Protein AF-A0A832TT69-F1 (afdb_monomer_lite)

Structure (mmCIF, N/CA/C/O backbone):
data_AF-A0A832TT69-F1
#
_entry.id   AF-A0A832TT69-F1
#
loop_
_atom_site.group_PDB
_atom_site.id
_atom_site.type_symbol
_atom_site.label_atom_id
_atom_site.label_alt_id
_atom_site.label_comp_id
_atom_site.label_asym_id
_atom_site.label_entity_id
_atom_site.label_seq_id
_atom_site.pdbx_PDB_ins_code
_atom_site.Cartn_x
_atom_site.Cartn_y
_atom_site.Cartn_z
_atom_site.occupancy
_atom_site.B_iso_or_equiv
_atom_site.auth_seq_id
_atom_site.auth_comp_id
_atom_site.auth_asym_id
_atom_site.auth_atom_id
_atom_site.pdbx_PDB_model_num
ATOM 1 N N . MET A 1 1 ? -8.178 2.326 -0.452 1.00 59.00 1 MET A N 1
ATOM 2 C CA . MET A 1 1 ? -7.701 2.826 0.834 1.00 59.00 1 MET A CA 1
ATOM 3 C C . MET A 1 1 ? -8.904 2.976 1.729 1.00 59.00 1 MET A C 1
ATOM 5 O O . MET A 1 1 ? -9.938 3.427 1.236 1.00 59.00 1 MET A O 1
ATOM 9 N N . VAL A 1 2 ? -8.783 2.560 2.984 1.00 75.44 2 VAL A N 1
ATOM 10 C CA . VAL A 1 2 ? -9.817 2.834 3.977 1.00 75.44 2 VAL A CA 1
ATOM 11 C C . VAL A 1 2 ? -9.797 4.336 4.243 1.00 75.44 2 VAL A C 1
ATOM 13 O O . VAL A 1 2 ? -8.741 4.947 4.361 1.00 75.44 2 VAL A O 1
ATOM 16 N N . ASN A 1 3 ? -10.960 4.976 4.213 1.00 83.06 3 ASN A N 1
ATOM 17 C CA . ASN A 1 3 ? -11.022 6.418 4.429 1.00 83.06 3 ASN A CA 1
ATOM 18 C C . ASN A 1 3 ? -10.824 6.750 5.921 1.00 83.06 3 ASN A C 1
ATOM 20 O O . ASN A 1 3 ? -11.230 5.984 6.795 1.00 83.06 3 ASN A O 1
ATOM 24 N N . THR A 1 4 ? -10.298 7.939 6.218 1.00 85.94 4 THR A N 1
ATOM 25 C CA . THR A 1 4 ? -10.077 8.418 7.595 1.00 85.94 4 THR A CA 1
ATOM 26 C C . THR A 1 4 ? -11.347 8.379 8.460 1.00 85.94 4 THR A C 1
ATOM 28 O O . THR A 1 4 ? -11.274 8.141 9.663 1.00 85.94 4 THR A O 1
ATOM 31 N N . LEU A 1 5 ? -12.542 8.548 7.873 1.00 87.25 5 LEU A N 1
ATOM 32 C CA . LEU A 1 5 ? -13.811 8.432 8.610 1.00 87.25 5 LEU A CA 1
ATOM 33 C C . LEU A 1 5 ? -14.064 7.007 9.125 1.00 87.25 5 LEU A C 1
ATOM 35 O O . LEU A 1 5 ? -14.635 6.831 10.200 1.00 87.25 5 LEU A O 1
ATOM 39 N N . SER A 1 6 ? -13.629 5.995 8.383 1.00 88.81 6 SER A N 1
ATOM 40 C CA . SER A 1 6 ? -13.722 4.596 8.795 1.00 88.81 6 SER A CA 1
ATOM 41 C C . SER A 1 6 ? -12.744 4.316 9.939 1.00 88.81 6 SER A C 1
ATOM 43 O O . SER A 1 6 ? -13.121 3.684 10.923 1.00 88.81 6 SER A O 1
ATOM 45 N N . HIS A 1 7 ? -11.543 4.898 9.894 1.00 92.12 7 HIS A N 1
ATOM 46 C CA . HIS A 1 7 ? -10.585 4.845 11.005 1.00 92.12 7 HIS A CA 1
ATOM 47 C C . HIS A 1 7 ? -11.140 5.485 12.290 1.00 92.12 7 HIS A C 1
ATOM 49 O O . HIS A 1 7 ? -11.127 4.851 13.346 1.00 92.12 7 HIS A O 1
ATOM 55 N N . ILE A 1 8 ? -11.776 6.661 12.188 1.00 92.62 8 ILE A N 1
ATOM 56 C CA . ILE A 1 8 ? -12.536 7.294 13.291 1.00 92.62 8 ILE A CA 1
ATOM 57 C C . ILE A 1 8 ? -13.603 6.344 13.844 1.00 92.62 8 ILE A C 1
ATOM 59 O O . ILE A 1 8 ? -13.780 6.216 15.058 1.00 92.62 8 ILE A O 1
ATOM 63 N N . GLY A 1 9 ? -14.321 5.678 12.943 1.00 91.06 9 GLY A N 1
ATOM 64 C CA . GLY A 1 9 ? -15.308 4.657 13.250 1.00 91.06 9 GLY A CA 1
ATOM 65 C C . GLY A 1 9 ? -14.786 3.532 14.133 1.00 91.06 9 GLY A C 1
ATOM 66 O O . GLY A 1 9 ? -15.411 3.173 15.132 1.00 91.06 9 GLY A O 1
ATOM 67 N N . ILE A 1 10 ? -13.602 3.018 13.814 1.00 90.38 10 ILE A N 1
ATOM 68 C CA . ILE A 1 10 ? -12.923 1.983 14.601 1.00 90.38 10 ILE A CA 1
ATOM 69 C C . ILE A 1 10 ? -12.496 2.524 15.958 1.00 90.38 10 ILE A C 1
ATOM 71 O O . ILE A 1 10 ? -12.725 1.862 16.970 1.00 90.38 10 ILE A O 1
ATOM 75 N N . GLY A 1 11 ? -11.962 3.746 16.014 1.00 92.94 11 GLY A N 1
ATOM 76 C CA . GLY A 1 11 ? -11.672 4.417 17.280 1.00 92.94 11 GLY A CA 1
ATOM 77 C C . GLY A 1 11 ? -12.910 4.523 18.181 1.00 92.94 11 GLY A C 1
ATOM 78 O O . GLY A 1 11 ? -12.829 4.281 19.387 1.00 92.94 11 GLY A O 1
ATOM 79 N N . LEU A 1 12 ? -14.082 4.812 17.602 1.00 91.75 12 LEU A N 1
ATOM 80 C CA . LEU A 1 12 ? -15.357 4.820 18.324 1.00 91.75 12 LEU A CA 1
ATOM 81 C C . LEU A 1 12 ? -15.771 3.419 18.793 1.00 91.75 12 LEU A C 1
ATOM 83 O O . LEU A 1 12 ? -16.155 3.283 19.955 1.00 91.75 12 LEU A O 1
ATOM 87 N N . LEU A 1 13 ? -15.670 2.398 17.932 1.00 89.94 13 LEU A N 1
ATOM 88 C CA . LEU A 1 13 ? -15.970 1.000 18.277 1.00 89.94 13 LEU A CA 1
ATOM 89 C C . LEU A 1 13 ? -15.123 0.519 19.453 1.00 89.94 13 LEU A C 1
ATOM 91 O O . LEU A 1 13 ? -15.661 -0.006 20.427 1.00 89.94 13 LEU A O 1
ATOM 95 N N . LEU A 1 14 ? -13.811 0.745 19.386 1.00 90.56 14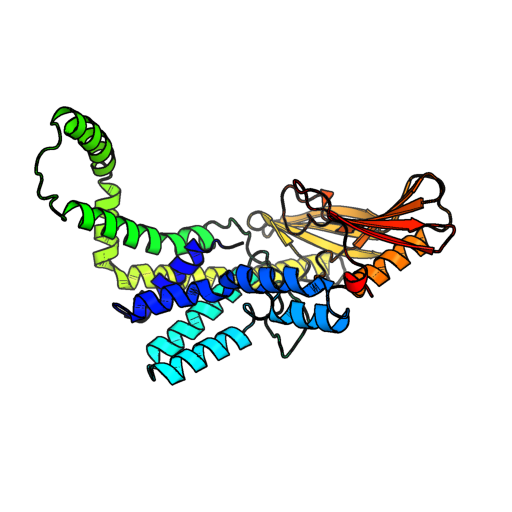 LEU A N 1
ATOM 96 C CA . LEU A 1 14 ? -12.870 0.361 20.435 1.00 90.56 14 LEU A CA 1
ATOM 97 C C . LEU A 1 14 ? -13.159 1.094 21.742 1.00 90.56 14 LEU A C 1
ATOM 99 O O . LEU A 1 14 ? -13.174 0.477 22.805 1.00 90.56 14 LEU A O 1
ATOM 103 N N . ALA A 1 15 ? -13.434 2.400 21.684 1.00 91.50 15 ALA A N 1
ATOM 104 C CA . ALA A 1 15 ? -13.731 3.175 22.883 1.00 91.50 15 ALA A CA 1
ATOM 105 C C . ALA A 1 15 ? -14.984 2.646 23.583 1.00 91.50 15 ALA A C 1
ATOM 107 O O . ALA A 1 15 ? -15.020 2.566 24.811 1.00 91.50 15 ALA A O 1
ATOM 108 N N . HIS A 1 16 ? -15.989 2.253 22.802 1.00 87.50 16 HIS A N 1
ATOM 109 C CA . HIS A 1 16 ? -17.213 1.655 23.315 1.00 87.50 16 HIS A CA 1
ATOM 110 C C . HIS A 1 16 ? -16.988 0.258 23.891 1.00 87.50 16 HIS A C 1
ATOM 112 O O . HIS A 1 16 ? -17.438 -0.008 25.004 1.00 87.50 16 HIS A O 1
ATOM 118 N N . ALA A 1 17 ? -16.245 -0.602 23.193 1.00 86.69 17 ALA A N 1
ATOM 119 C CA . ALA A 1 17 ? -15.910 -1.948 23.662 1.00 86.69 17 ALA A CA 1
ATOM 120 C C . ALA A 1 17 ? -15.096 -1.934 24.967 1.00 86.69 17 ALA A C 1
ATOM 122 O O . ALA A 1 17 ? -15.306 -2.770 25.841 1.00 86.69 17 ALA A O 1
ATOM 123 N N . LEU A 1 18 ? -14.213 -0.945 25.130 1.00 88.69 18 LEU A N 1
ATOM 124 C CA . LEU A 1 18 ? -13.400 -0.748 26.334 1.00 88.69 18 LEU A CA 1
ATOM 125 C C . LEU A 1 18 ? -14.118 0.054 27.435 1.00 88.69 18 LEU A C 1
ATOM 127 O O . LEU A 1 18 ? -13.526 0.337 28.476 1.00 88.69 18 LEU A O 1
ATOM 131 N N . GLY A 1 19 ? -15.374 0.464 27.219 1.00 88.31 19 GLY A N 1
ATOM 132 C CA . GLY A 1 19 ? -16.152 1.238 28.191 1.00 88.31 19 GLY A CA 1
ATOM 133 C C . GLY A 1 19 ? -15.599 2.643 28.474 1.00 88.31 19 GLY A C 1
ATOM 134 O O . GLY A 1 19 ? -15.905 3.235 29.512 1.00 88.31 19 GLY A O 1
ATOM 135 N N . LEU A 1 20 ? -14.782 3.197 27.573 1.00 90.25 20 LEU A N 1
ATOM 136 C CA . LEU A 1 20 ? -14.165 4.510 27.728 1.00 90.25 20 LEU A CA 1
ATOM 137 C C . LEU A 1 20 ? -15.191 5.628 27.505 1.00 90.25 20 LEU A C 1
ATOM 139 O O . LEU A 1 20 ? -15.972 5.619 26.554 1.00 90.25 20 LEU A O 1
ATOM 143 N N . LYS A 1 21 ? -15.162 6.644 28.374 1.00 89.62 21 LYS A N 1
ATOM 144 C CA . LYS A 1 21 ? -16.093 7.784 28.343 1.00 89.62 21 LYS A CA 1
ATOM 145 C C . LYS A 1 21 ? -15.356 9.124 28.324 1.00 89.62 21 LYS A C 1
ATOM 147 O O . LYS A 1 21 ? -14.175 9.218 28.670 1.00 89.62 21 LYS A O 1
ATOM 152 N N . GLY A 1 22 ? -16.068 10.177 27.919 1.00 91.44 22 GLY A N 1
ATOM 153 C CA . GLY A 1 22 ? -15.579 11.559 27.945 1.00 91.44 22 GLY A CA 1
ATOM 154 C C . GLY A 1 22 ? -14.268 11.751 27.176 1.00 91.44 22 GLY A C 1
ATOM 155 O O . GLY A 1 22 ? -14.137 11.316 26.032 1.00 91.44 22 GLY A O 1
ATOM 156 N N . LYS A 1 23 ? -13.277 12.382 27.820 1.00 92.50 23 LYS A N 1
ATOM 157 C CA . LYS A 1 23 ? -11.978 12.703 27.202 1.00 92.50 23 LYS A CA 1
ATOM 158 C C . LYS A 1 23 ? -11.205 11.469 26.725 1.00 92.50 23 LYS A C 1
ATOM 160 O O . LYS A 1 23 ? -10.505 11.566 25.727 1.00 92.50 23 LYS A O 1
ATOM 165 N N . LYS A 1 24 ? -11.351 10.313 27.388 1.00 93.25 24 LYS A N 1
ATOM 166 C CA . LYS A 1 24 ? -10.669 9.070 26.981 1.00 93.25 24 LYS A CA 1
ATOM 167 C C . LYS A 1 24 ? -11.233 8.521 25.671 1.00 93.25 24 LYS A C 1
ATOM 169 O O . LYS A 1 2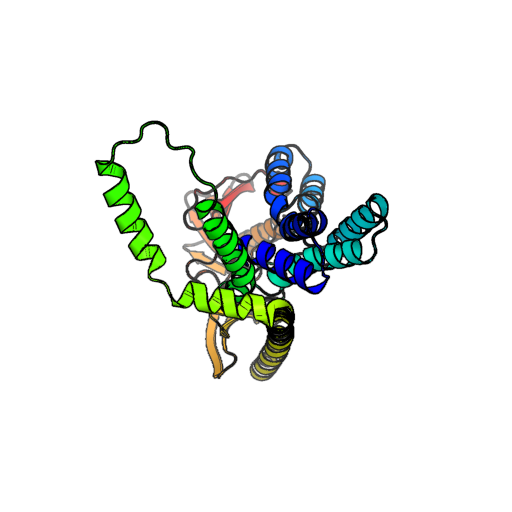4 ? -10.468 8.125 24.803 1.00 93.25 24 LYS A O 1
ATOM 174 N N . LYS A 1 25 ? -12.559 8.576 25.491 1.00 93.00 25 LYS A N 1
ATOM 175 C CA . LYS A 1 25 ? -13.208 8.221 24.219 1.00 93.00 25 LYS A CA 1
ATOM 176 C C . LYS A 1 25 ? -12.712 9.111 23.080 1.00 93.00 25 LYS A C 1
ATOM 178 O O . LYS A 1 25 ? -12.301 8.597 22.048 1.00 93.00 25 LYS A O 1
ATOM 183 N N . LEU A 1 26 ? -12.702 10.430 23.288 1.00 93.44 26 LEU A N 1
ATOM 184 C CA . LEU A 1 26 ? -12.186 11.373 22.290 1.00 93.44 26 LEU A CA 1
ATOM 185 C C . LEU A 1 26 ? -10.704 11.123 21.985 1.00 93.44 26 LEU A C 1
ATOM 187 O O . LEU A 1 26 ? -10.319 11.105 20.823 1.00 93.44 26 LEU A O 1
ATOM 191 N N . GLY A 1 27 ? -9.893 10.887 23.019 1.00 95.00 27 GLY A N 1
ATOM 192 C CA . GLY A 1 27 ? -8.484 10.540 22.863 1.00 95.00 27 GLY A CA 1
ATOM 193 C C . GLY A 1 27 ? -8.296 9.317 21.971 1.00 95.00 27 GLY A C 1
ATOM 194 O O . GLY A 1 27 ? -7.489 9.367 21.055 1.00 95.00 27 GLY A O 1
ATOM 195 N N . LEU A 1 28 ? -9.088 8.260 22.168 1.00 94.94 28 LEU A N 1
ATOM 196 C CA . LEU A 1 28 ? -8.987 7.049 21.354 1.00 94.94 28 LEU A CA 1
ATOM 197 C C . LEU A 1 28 ? -9.368 7.271 19.886 1.00 94.94 28 LEU A C 1
ATOM 199 O O . LEU A 1 28 ? -8.706 6.756 18.989 1.00 94.94 28 LEU A O 1
ATOM 203 N N . VAL A 1 29 ? -10.397 8.081 19.641 1.00 94.50 29 VAL A N 1
ATOM 204 C CA . VAL A 1 29 ? -10.771 8.491 18.283 1.00 94.50 29 VAL A CA 1
ATOM 205 C C . VAL A 1 29 ? -9.635 9.265 17.613 1.00 94.50 29 VAL A C 1
ATOM 207 O O . VAL A 1 29 ? -9.309 8.991 16.465 1.00 94.50 29 VAL A O 1
ATOM 210 N N . LEU A 1 30 ? -8.986 10.187 18.325 1.00 95.56 30 LEU A N 1
ATOM 211 C CA . LEU A 1 30 ? -7.839 10.915 17.778 1.00 95.56 30 LEU A CA 1
ATOM 212 C C . LEU A 1 30 ? -6.655 9.983 17.502 1.00 95.56 30 LEU A C 1
ATOM 214 O O . LEU A 1 30 ? -6.060 10.075 16.437 1.00 95.56 30 LEU A O 1
ATOM 218 N N . LEU A 1 31 ? -6.355 9.047 18.411 1.00 96.69 31 LEU A N 1
ATOM 219 C CA . LEU A 1 31 ? -5.300 8.047 18.207 1.00 96.69 31 LEU A CA 1
ATOM 220 C C . LEU A 1 31 ? -5.541 7.208 16.940 1.00 96.69 31 LEU A C 1
ATOM 222 O O . LEU A 1 31 ? -4.586 6.914 16.229 1.00 96.69 31 LEU A O 1
ATOM 226 N N . SER A 1 32 ? -6.799 6.881 16.621 1.00 95.25 32 SER A N 1
ATOM 227 C CA . SER A 1 32 ? -7.146 6.083 15.432 1.00 95.25 32 SER A CA 1
ATOM 228 C C . SER A 1 32 ? -6.852 6.759 14.089 1.00 95.25 32 SER A C 1
ATOM 230 O O . SER A 1 32 ? -6.853 6.079 13.071 1.00 95.25 32 SER A O 1
ATOM 232 N N . ILE A 1 33 ? -6.585 8.068 14.067 1.00 94.88 33 ILE A N 1
ATOM 233 C CA . ILE A 1 33 ? -6.243 8.819 12.846 1.00 94.88 33 ILE A CA 1
ATOM 234 C C . ILE A 1 33 ? -4.824 9.390 12.870 1.00 94.88 33 ILE A C 1
ATOM 236 O O . ILE A 1 33 ? -4.445 10.096 11.945 1.00 94.88 33 ILE A O 1
ATOM 240 N N . ILE A 1 34 ? -4.038 9.128 13.920 1.00 95.25 34 ILE A N 1
ATOM 241 C CA . ILE A 1 34 ? -2.662 9.635 14.003 1.00 95.25 34 ILE A CA 1
ATOM 242 C C . ILE A 1 34 ? -1.800 9.196 12.814 1.00 95.25 34 ILE A C 1
ATOM 244 O O . ILE A 1 34 ? -1.063 10.051 12.325 1.00 95.25 34 ILE A O 1
ATOM 248 N N . PRO A 1 35 ? -1.851 7.936 12.337 1.00 94.56 35 PRO A N 1
ATOM 249 C CA . PRO A 1 35 ? -0.998 7.534 11.222 1.00 94.56 35 PRO A CA 1
ATOM 250 C C . PRO A 1 35 ? -1.259 8.346 9.948 1.00 94.56 35 PRO A C 1
ATOM 252 O O . PRO A 1 35 ? -0.297 8.781 9.325 1.00 94.56 35 PRO A O 1
ATOM 255 N N . ASP A 1 36 ? -2.526 8.663 9.652 1.00 92.56 36 ASP A N 1
ATOM 256 C CA . ASP A 1 36 ? -2.949 9.536 8.541 1.00 92.56 36 ASP A CA 1
ATOM 257 C C . ASP A 1 36 ? -2.409 10.977 8.648 1.00 92.56 36 ASP A C 1
ATOM 259 O O . ASP A 1 36 ? -2.479 11.737 7.688 1.00 92.56 36 ASP A O 1
ATOM 263 N N . LEU A 1 37 ? -1.889 11.419 9.798 1.00 92.06 37 LEU A N 1
ATOM 264 C CA . LEU A 1 37 ? -1.274 12.750 9.917 1.00 92.06 37 LEU A CA 1
ATOM 265 C C . LEU A 1 37 ? 0.124 12.813 9.284 1.00 92.06 37 LEU A C 1
ATOM 267 O O . LEU A 1 37 ? 0.735 13.881 9.233 1.00 92.06 37 LEU A O 1
ATOM 271 N N . ASP A 1 38 ? 0.626 11.699 8.765 1.00 91.00 38 ASP A N 1
ATOM 272 C CA . ASP A 1 38 ? 1.877 11.628 8.018 1.00 91.00 38 ASP A CA 1
ATOM 273 C C . ASP A 1 38 ? 1.878 12.448 6.714 1.00 91.00 38 ASP A C 1
ATOM 275 O O . ASP A 1 38 ? 2.947 12.750 6.195 1.00 91.00 38 ASP A O 1
ATOM 279 N N . TYR A 1 39 ? 0.732 12.928 6.217 1.00 89.19 39 TYR A N 1
ATOM 280 C CA . TYR A 1 39 ? 0.714 13.944 5.154 1.00 89.19 39 TYR A CA 1
ATOM 281 C C . TYR A 1 39 ? 1.486 15.210 5.555 1.00 89.19 39 TYR A C 1
ATOM 283 O O . TYR A 1 39 ? 2.106 15.851 4.702 1.00 89.19 39 TYR A O 1
ATOM 291 N N . PHE A 1 40 ? 1.493 15.571 6.844 1.00 91.00 40 PHE A N 1
ATOM 292 C CA . PHE A 1 40 ? 2.282 16.700 7.342 1.00 91.00 40 PHE A CA 1
ATOM 293 C C . PHE A 1 40 ? 3.780 16.390 7.322 1.00 91.00 40 PHE A C 1
ATOM 295 O O . PHE A 1 40 ? 4.566 17.218 6.860 1.00 91.00 40 PHE A O 1
ATOM 302 N N . THR A 1 41 ? 4.184 15.200 7.778 1.00 92.44 41 THR A N 1
ATOM 303 C CA . THR A 1 41 ? 5.597 14.791 7.736 1.00 92.44 41 THR A CA 1
ATOM 304 C C . THR A 1 41 ? 6.078 14.622 6.302 1.00 92.44 41 THR A C 1
ATOM 306 O O . THR A 1 41 ? 7.179 15.056 5.977 1.00 92.44 41 THR A O 1
ATOM 309 N N . TYR A 1 42 ? 5.225 14.109 5.419 1.00 91.88 42 TYR A N 1
ATOM 310 C CA . TYR A 1 42 ? 5.525 13.966 4.004 1.00 91.88 42 TYR A CA 1
ATOM 311 C C . TYR A 1 42 ? 5.667 15.328 3.324 1.00 91.88 42 TYR A C 1
ATOM 313 O O . TYR A 1 42 ? 6.604 15.540 2.561 1.00 91.88 42 TYR A O 1
ATOM 321 N N . SER A 1 43 ? 4.810 16.295 3.664 1.00 91.50 43 SER A N 1
ATOM 322 C CA . SER A 1 43 ? 4.958 17.677 3.188 1.00 91.50 43 SER A CA 1
ATOM 323 C C . SER A 1 43 ? 6.307 18.263 3.611 1.00 91.50 43 SER A C 1
ATOM 325 O O . SER A 1 43 ? 7.026 18.816 2.780 1.00 91.50 43 SER A O 1
ATOM 327 N N . LEU A 1 44 ? 6.706 18.073 4.874 1.00 91.88 44 LEU A N 1
ATOM 328 C CA . LEU A 1 44 ? 8.023 18.491 5.356 1.00 91.88 44 LEU A CA 1
ATOM 329 C C . LEU A 1 44 ? 9.158 17.800 4.588 1.00 91.88 44 LEU A C 1
ATOM 331 O O . LEU A 1 44 ? 10.087 18.477 4.153 1.00 91.88 44 LEU A O 1
ATOM 335 N N . PHE A 1 45 ? 9.062 16.486 4.368 1.00 92.75 45 PHE A N 1
ATOM 336 C CA . PHE A 1 45 ? 10.013 15.733 3.552 1.00 92.75 45 PHE A CA 1
ATOM 337 C C . PHE A 1 45 ? 10.156 16.339 2.155 1.00 92.75 45 PHE A C 1
ATOM 339 O O . PHE A 1 45 ? 11.272 16.634 1.735 1.00 92.75 45 PHE A O 1
ATOM 346 N N . THR A 1 46 ? 9.047 16.598 1.457 1.00 89.31 46 THR A N 1
ATOM 347 C CA . THR A 1 46 ? 9.100 17.157 0.098 1.00 89.31 46 THR A CA 1
ATOM 348 C C . THR A 1 46 ? 9.789 18.521 0.043 1.00 89.31 46 THR A C 1
ATOM 350 O O . THR A 1 46 ? 10.496 18.786 -0.925 1.00 89.31 46 THR A O 1
ATOM 353 N N . LEU A 1 47 ? 9.662 19.348 1.089 1.00 90.31 47 LEU A N 1
ATOM 354 C CA . LEU A 1 47 ? 10.299 20.667 1.168 1.00 90.31 47 LEU A CA 1
ATOM 355 C C . LEU A 1 47 ? 11.819 20.599 1.363 1.00 90.31 47 LEU A C 1
ATOM 357 O O . LEU A 1 47 ? 12.532 21.453 0.846 1.00 90.31 47 LEU A O 1
ATOM 361 N N . ILE A 1 48 ? 12.316 19.612 2.113 1.00 91.38 48 ILE A N 1
ATOM 362 C CA . ILE A 1 48 ? 13.746 19.508 2.456 1.00 91.38 48 ILE A CA 1
ATOM 363 C C . ILE A 1 48 ? 14.511 18.529 1.558 1.00 91.38 48 ILE A C 1
ATOM 365 O O . ILE A 1 48 ? 15.733 18.611 1.463 1.00 91.38 48 ILE A O 1
ATOM 369 N N . SER A 1 49 ? 13.803 17.610 0.894 1.00 88.06 49 SER A N 1
ATOM 370 C CA . SER A 1 49 ? 14.397 16.483 0.161 1.00 88.06 49 SER A CA 1
ATOM 371 C C . SER A 1 49 ? 15.344 16.887 -0.970 1.00 88.06 49 SER A C 1
ATOM 373 O O . SER A 1 49 ? 16.302 16.166 -1.212 1.00 88.06 49 SER A O 1
ATOM 375 N N . GLY A 1 50 ? 15.133 18.031 -1.629 1.00 86.56 50 GLY A N 1
ATOM 376 C CA . GLY A 1 50 ? 16.008 18.515 -2.708 1.00 86.56 50 GLY A CA 1
ATOM 377 C C . GLY A 1 50 ? 17.343 19.103 -2.228 1.00 86.56 50 GLY A C 1
ATOM 378 O O . GLY A 1 50 ? 18.268 19.254 -3.016 1.00 86.56 50 GLY A O 1
ATOM 379 N N . GLY A 1 51 ? 17.463 19.439 -0.937 1.00 88.88 51 GLY A N 1
ATOM 380 C CA . GLY A 1 51 ? 18.649 20.092 -0.365 1.00 88.88 51 GLY A CA 1
ATOM 381 C C . GLY A 1 51 ? 19.621 19.153 0.354 1.00 88.88 51 GLY A C 1
ATOM 382 O O . GLY A 1 51 ? 20.553 19.627 1.000 1.00 88.88 51 GLY A O 1
ATOM 383 N N . VAL A 1 52 ? 19.386 17.841 0.306 1.00 92.50 52 VAL A N 1
ATOM 384 C CA . VAL A 1 52 ? 20.160 16.829 1.043 1.00 92.50 52 VAL A CA 1
ATOM 385 C C . VAL A 1 52 ? 20.772 15.795 0.094 1.00 92.50 52 VAL A C 1
ATOM 387 O O . VAL A 1 52 ? 20.344 15.679 -1.056 1.00 92.50 52 VAL A O 1
ATOM 390 N N . SER A 1 53 ? 21.764 15.034 0.578 1.00 93.56 53 SER A N 1
ATOM 391 C CA . SER A 1 53 ? 22.340 13.917 -0.186 1.00 93.56 53 SER A CA 1
ATOM 392 C C 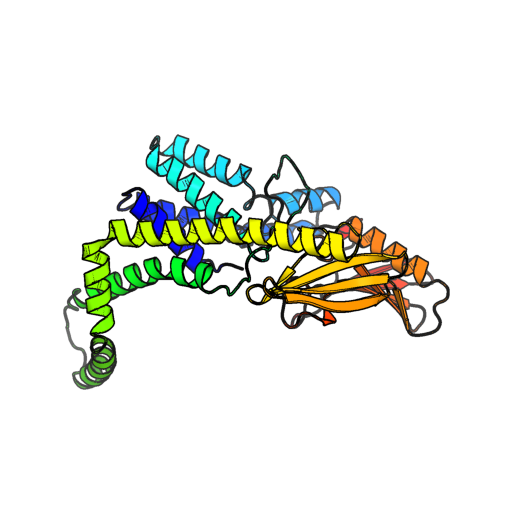. SER A 1 53 ? 21.296 12.833 -0.462 1.00 93.56 53 SER A C 1
ATOM 394 O O . SER A 1 53 ? 20.287 12.737 0.244 1.00 93.56 53 SER A O 1
ATOM 396 N N . HIS A 1 54 ? 21.555 11.992 -1.459 1.00 91.44 54 HIS A N 1
ATOM 397 C CA . HIS A 1 54 ? 20.689 10.877 -1.823 1.00 91.44 54 HIS A CA 1
ATOM 398 C C . HIS A 1 54 ? 20.420 9.920 -0.646 1.00 91.44 54 HIS A C 1
ATOM 400 O O . HIS A 1 54 ? 19.274 9.567 -0.356 1.00 91.44 54 HIS A O 1
ATOM 406 N N . GLU A 1 55 ? 21.450 9.568 0.123 1.00 92.19 55 GLU A N 1
ATOM 407 C CA . GLU A 1 55 ? 21.313 8.691 1.289 1.00 92.19 55 GLU A CA 1
ATOM 408 C C . GLU A 1 55 ? 20.466 9.349 2.378 1.00 92.19 55 GLU A C 1
ATOM 410 O O . GLU A 1 55 ? 19.567 8.718 2.941 1.00 92.19 55 GLU A O 1
ATOM 415 N N . ALA A 1 56 ? 20.716 10.633 2.658 1.00 92.88 56 ALA A N 1
ATOM 416 C CA . ALA A 1 56 ? 19.950 11.394 3.636 1.00 92.88 56 ALA A CA 1
ATOM 417 C C . ALA A 1 56 ? 18.482 11.524 3.211 1.00 92.88 56 ALA A C 1
ATOM 419 O O . ALA A 1 56 ? 17.584 11.341 4.034 1.00 92.88 56 ALA A O 1
ATOM 420 N N . ARG A 1 57 ? 18.222 11.767 1.921 1.00 93.44 57 ARG A N 1
ATOM 421 C CA . ARG A 1 57 ? 16.878 11.774 1.338 1.00 93.44 57 ARG A CA 1
ATOM 422 C C . ARG A 1 57 ? 16.178 10.436 1.570 1.00 93.44 57 ARG A C 1
ATOM 424 O O . ARG A 1 57 ? 15.048 10.433 2.048 1.00 93.44 57 ARG A O 1
ATOM 431 N N . ASN A 1 58 ? 16.830 9.313 1.275 1.00 92.12 58 ASN A N 1
ATOM 432 C CA . ASN A 1 58 ? 16.225 7.987 1.423 1.00 92.12 58 ASN A CA 1
ATOM 433 C C . ASN A 1 58 ? 15.914 7.661 2.894 1.00 92.12 58 ASN A C 1
ATOM 435 O O . ASN A 1 58 ? 14.831 7.165 3.201 1.00 92.12 58 ASN A O 1
ATOM 439 N N . GLN A 1 59 ? 16.806 8.012 3.825 1.00 91.94 59 GLN A N 1
ATOM 440 C CA . GLN A 1 59 ? 16.547 7.849 5.262 1.00 91.94 59 GLN A CA 1
ATOM 441 C C . GLN A 1 59 ? 15.400 8.741 5.753 1.00 91.94 59 GLN A C 1
ATOM 443 O O . GLN A 1 59 ? 14.529 8.293 6.503 1.00 91.94 59 GLN A O 1
ATOM 448 N N . LEU A 1 60 ? 15.353 9.997 5.298 1.00 93.50 60 LEU A N 1
ATOM 449 C CA . LEU A 1 60 ? 14.245 10.901 5.598 1.00 93.50 60 LEU A CA 1
ATOM 450 C C . LEU A 1 60 ? 12.931 10.392 5.009 1.00 93.50 60 LEU A C 1
ATOM 452 O O . LEU A 1 60 ? 11.901 10.535 5.660 1.00 93.50 60 LEU A O 1
ATOM 456 N N . PHE A 1 61 ? 12.954 9.767 3.830 1.00 92.94 61 PHE A N 1
ATOM 457 C CA . PHE A 1 61 ? 11.771 9.146 3.247 1.00 92.94 61 PHE A CA 1
ATOM 458 C C . PHE A 1 61 ? 11.225 8.038 4.155 1.00 92.94 61 PHE A C 1
ATOM 460 O O . PHE A 1 61 ? 10.038 8.045 4.447 1.00 92.94 61 PHE A O 1
ATOM 467 N N . TYR A 1 62 ? 12.055 7.145 4.698 1.00 93.38 62 TYR A N 1
ATOM 468 C CA . TYR A 1 62 ? 11.555 6.106 5.613 1.00 93.38 62 TYR A CA 1
ATOM 469 C C . TYR A 1 62 ? 10.963 6.665 6.915 1.00 93.38 62 TYR A C 1
ATOM 471 O O . TYR A 1 62 ? 10.056 6.072 7.501 1.00 93.38 62 TYR A O 1
ATOM 479 N N . LEU A 1 63 ? 11.456 7.811 7.386 1.00 93.06 63 LEU A N 1
ATOM 480 C CA . LEU A 1 63 ? 10.972 8.428 8.620 1.00 93.06 63 LEU A CA 1
ATOM 481 C C . LEU A 1 63 ? 9.730 9.307 8.413 1.00 93.06 63 LEU A C 1
ATOM 483 O O . LEU A 1 63 ? 8.840 9.330 9.260 1.00 93.06 63 LEU A O 1
ATOM 487 N N . LEU A 1 64 ? 9.701 10.066 7.320 1.00 93.62 64 LEU A N 1
ATOM 488 C CA . LEU A 1 64 ? 8.738 11.141 7.075 1.00 93.62 64 LEU A CA 1
ATOM 489 C C . LEU A 1 64 ? 7.786 10.845 5.910 1.00 93.62 64 LEU A C 1
ATOM 491 O O . LEU A 1 64 ? 6.810 11.573 5.730 1.00 93.62 64 LEU A O 1
ATOM 495 N N . GLY A 1 65 ? 8.073 9.808 5.126 1.00 89.56 65 GLY A N 1
ATOM 496 C CA . GLY A 1 65 ? 7.277 9.345 4.001 1.00 89.56 65 GLY A CA 1
ATOM 497 C C . GLY A 1 65 ? 5.863 8.958 4.411 1.00 89.56 65 GLY A C 1
ATOM 498 O O . GLY A 1 65 ? 5.620 8.466 5.515 1.00 89.56 65 GLY A O 1
ATOM 499 N N . HIS A 1 66 ? 4.920 9.181 3.499 1.00 89.06 66 HIS A N 1
ATOM 500 C CA . HIS A 1 66 ? 3.544 8.750 3.695 1.00 89.06 66 HIS A CA 1
ATOM 501 C C . HIS A 1 66 ? 3.487 7.217 3.739 1.00 89.06 66 HIS A C 1
ATOM 503 O O . HIS A 1 66 ? 3.942 6.557 2.808 1.00 89.06 66 HIS A O 1
ATOM 509 N N . ARG A 1 67 ? 2.903 6.664 4.805 1.00 85.88 67 ARG A N 1
ATOM 510 C CA . ARG A 1 67 ? 2.783 5.222 5.090 1.00 85.88 67 ARG A CA 1
ATOM 511 C C . ARG A 1 67 ? 4.085 4.475 5.340 1.00 85.88 67 ARG A C 1
ATOM 513 O O . ARG A 1 67 ? 4.143 3.254 5.194 1.00 85.88 67 ARG A O 1
ATOM 520 N N . GLU A 1 68 ? 5.097 5.208 5.786 1.00 92.06 68 GLU A N 1
ATOM 521 C CA . GLU A 1 68 ? 6.374 4.643 6.205 1.00 92.06 68 GLU A CA 1
ATOM 522 C C . GLU A 1 68 ? 6.385 4.437 7.729 1.00 92.06 68 GLU A C 1
ATOM 524 O O . GLU A 1 68 ? 5.618 3.626 8.253 1.00 92.06 68 GLU A O 1
ATOM 529 N N . PHE A 1 69 ? 7.205 5.180 8.478 1.00 95.31 69 PHE A N 1
ATOM 530 C CA . PHE A 1 69 ? 7.352 5.008 9.926 1.00 95.31 69 PHE A CA 1
ATOM 531 C C . PHE A 1 69 ? 6.031 5.023 10.709 1.00 95.31 69 PHE A C 1
ATOM 533 O O . PHE A 1 69 ? 5.834 4.168 11.576 1.00 95.31 69 PHE A O 1
ATOM 540 N N . THR A 1 70 ? 5.109 5.939 10.402 1.00 95.44 70 THR A N 1
ATOM 541 C CA . THR A 1 70 ? 3.811 6.065 11.099 1.00 95.44 70 THR A CA 1
ATOM 542 C C . THR A 1 70 ? 2.907 4.847 10.920 1.00 95.44 70 THR A C 1
ATOM 544 O O . THR A 1 70 ? 2.008 4.626 11.732 1.00 95.44 70 THR A O 1
ATOM 547 N N . HIS A 1 71 ? 3.168 4.037 9.893 1.00 95.12 71 HIS A N 1
ATOM 548 C CA . HIS A 1 71 ? 2.434 2.817 9.584 1.00 95.12 71 HIS A CA 1
ATOM 549 C C . HIS A 1 71 ? 3.215 1.547 9.955 1.00 95.12 71 HIS A C 1
ATOM 551 O O . HIS A 1 71 ? 2.969 0.464 9.426 1.00 95.12 71 HIS A O 1
ATOM 557 N N . SER A 1 72 ? 4.139 1.659 10.912 1.00 95.88 72 SER A N 1
ATOM 558 C CA . SER A 1 72 ? 4.849 0.520 11.490 1.00 95.88 72 SER A CA 1
ATOM 559 C C . SER A 1 72 ? 4.224 0.047 12.807 1.00 95.88 72 SER A C 1
ATOM 561 O O . SER A 1 72 ? 3.710 0.828 13.615 1.00 95.88 72 SER A O 1
ATOM 563 N N . VAL A 1 73 ? 4.339 -1.252 13.087 1.00 96.00 73 VAL A N 1
ATOM 564 C CA . VAL A 1 73 ? 3.960 -1.831 14.388 1.00 96.00 73 VAL A CA 1
ATOM 565 C C . VAL A 1 73 ? 4.776 -1.196 15.518 1.00 96.00 73 VAL A C 1
ATOM 567 O O . VAL A 1 73 ? 4.266 -0.979 16.620 1.00 96.00 73 VAL A O 1
ATOM 570 N N . PHE A 1 74 ? 6.032 -0.841 15.236 1.00 97.06 74 PHE A N 1
ATOM 571 C CA . PHE A 1 74 ? 6.892 -0.142 16.181 1.00 97.06 74 PHE A CA 1
ATOM 572 C C . PHE A 1 74 ? 6.335 1.239 16.557 1.00 97.06 74 PHE A C 1
ATOM 574 O O . PHE A 1 74 ? 6.298 1.580 17.738 1.00 97.06 74 PHE A O 1
ATOM 581 N N . PHE A 1 75 ? 5.815 2.006 15.596 1.00 97.31 75 PHE A N 1
ATOM 582 C CA . PHE A 1 75 ? 5.158 3.281 15.879 1.00 97.31 75 PHE A CA 1
ATOM 583 C C . PHE A 1 75 ? 3.915 3.115 16.762 1.00 97.31 75 PHE A C 1
ATOM 585 O O . PHE A 1 75 ? 3.763 3.844 17.745 1.00 97.31 75 PHE A O 1
ATOM 592 N N . ALA A 1 76 ? 3.075 2.108 16.497 1.00 97.62 76 ALA A N 1
ATOM 593 C CA . ALA A 1 76 ? 1.936 1.789 17.365 1.00 97.62 76 ALA A CA 1
ATOM 594 C C . ALA A 1 76 ? 2.376 1.498 18.813 1.00 97.62 76 ALA A C 1
ATOM 596 O O . ALA A 1 76 ? 1.750 1.969 19.768 1.00 97.62 76 ALA A O 1
ATOM 597 N N . PHE A 1 77 ? 3.485 0.772 18.984 1.00 97.56 77 PHE A N 1
ATOM 598 C CA . PHE A 1 77 ? 4.076 0.506 20.294 1.00 97.56 77 PHE A CA 1
ATOM 599 C C . PHE A 1 77 ? 4.591 1.783 20.981 1.00 97.56 77 PHE A C 1
ATOM 601 O O . PHE A 1 77 ? 4.298 2.000 22.159 1.00 97.56 77 PHE A O 1
ATOM 608 N N . LEU A 1 78 ? 5.297 2.662 20.259 1.00 97.75 78 LEU A N 1
ATOM 609 C CA . LEU A 1 78 ? 5.772 3.942 20.799 1.00 97.75 78 LEU A CA 1
ATOM 610 C C . LEU A 1 78 ? 4.616 4.827 21.274 1.00 97.75 78 LEU A C 1
ATOM 612 O O . LEU A 1 78 ? 4.671 5.371 22.379 1.00 97.75 78 LEU A O 1
ATOM 616 N N . VAL A 1 79 ? 3.545 4.934 20.483 1.00 97.50 79 VAL A N 1
ATOM 617 C CA . VAL A 1 79 ? 2.344 5.687 20.870 1.00 97.50 79 VAL A CA 1
ATOM 618 C C . VAL A 1 79 ? 1.733 5.108 22.147 1.00 97.50 79 VAL A C 1
ATOM 620 O O . VAL A 1 79 ? 1.429 5.855 23.079 1.00 97.50 79 VAL A O 1
ATOM 623 N N . ALA A 1 80 ? 1.604 3.783 22.243 1.00 97.56 80 ALA A N 1
ATOM 624 C CA . ALA A 1 80 ? 1.079 3.126 23.438 1.00 97.56 80 ALA A CA 1
ATOM 625 C C . ALA A 1 80 ? 1.942 3.396 24.683 1.00 97.56 80 ALA A C 1
ATOM 627 O O . ALA A 1 80 ? 1.417 3.699 25.758 1.00 97.56 80 ALA A O 1
ATOM 628 N N . LEU A 1 81 ? 3.266 3.350 24.530 1.00 97.88 81 LEU A N 1
ATOM 629 C CA . LEU A 1 81 ? 4.233 3.653 25.581 1.00 97.88 81 LEU A CA 1
ATOM 630 C C . LEU A 1 81 ? 4.129 5.118 26.044 1.00 97.88 81 LEU A C 1
ATOM 632 O O . LEU A 1 81 ? 4.110 5.375 27.250 1.00 97.88 81 LEU A O 1
ATOM 636 N N . LEU A 1 82 ? 3.962 6.074 25.125 1.00 97.31 82 LEU A N 1
ATOM 637 C CA . LEU A 1 82 ? 3.723 7.485 25.462 1.00 97.31 82 LEU A CA 1
ATOM 638 C C . LEU A 1 82 ? 2.407 7.674 26.229 1.00 97.31 82 LEU A C 1
ATOM 640 O O . LEU A 1 82 ? 2.374 8.352 27.262 1.00 97.31 82 LEU A O 1
ATOM 644 N N . VAL A 1 83 ? 1.328 7.029 25.772 1.00 97.19 83 VAL A N 1
ATOM 645 C CA . VAL A 1 83 ? 0.030 7.040 26.465 1.00 97.19 83 VAL A CA 1
ATOM 646 C C . VAL A 1 83 ? 0.169 6.460 27.874 1.00 97.19 83 VAL A C 1
ATOM 648 O O . VAL A 1 83 ? -0.335 7.052 28.834 1.00 97.19 83 VAL A O 1
ATOM 651 N N . TRP A 1 84 ? 0.890 5.346 28.028 1.00 97.88 84 TRP A N 1
ATOM 652 C CA . TRP A 1 84 ? 1.154 4.726 29.326 1.00 97.88 84 TRP A CA 1
ATOM 653 C C . TRP A 1 84 ? 1.922 5.652 30.262 1.00 97.88 84 TRP A C 1
ATOM 655 O O . TRP A 1 84 ? 1.497 5.863 31.399 1.00 97.88 84 TRP A O 1
ATOM 665 N N . PHE A 1 85 ? 3.025 6.248 29.802 1.00 97.69 85 PHE A N 1
ATOM 666 C CA . PHE A 1 85 ? 3.811 7.154 30.635 1.00 97.69 85 PHE A CA 1
ATOM 667 C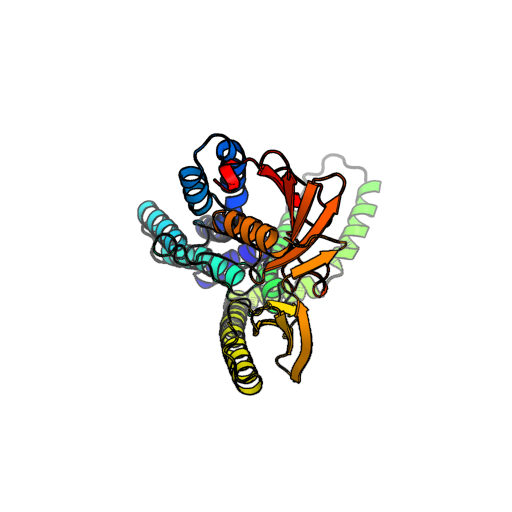 C . PHE A 1 85 ? 3.001 8.356 31.107 1.00 97.69 85 PHE A C 1
ATOM 669 O O . PHE A 1 85 ? 3.132 8.753 32.265 1.00 97.69 85 PHE A O 1
ATOM 676 N N . ARG A 1 86 ? 2.120 8.885 30.252 1.00 96.56 86 ARG A N 1
ATOM 677 C CA . ARG A 1 86 ? 1.325 10.073 30.566 1.00 96.56 86 ARG A CA 1
ATOM 678 C C . ARG A 1 86 ? 0.113 9.804 31.454 1.00 96.56 86 ARG A C 1
ATOM 680 O O . ARG A 1 86 ? -0.274 10.700 32.209 1.00 96.56 86 ARG A O 1
ATOM 687 N N . THR A 1 87 ? -0.519 8.639 31.315 1.00 95.94 87 THR A N 1
ATOM 688 C CA . THR A 1 87 ? -1.834 8.360 31.922 1.00 95.94 87 THR A CA 1
ATOM 689 C C . THR A 1 87 ? -1.818 7.262 32.977 1.00 95.94 87 THR A C 1
ATOM 691 O O . THR A 1 87 ? -2.674 7.286 33.857 1.00 95.94 87 THR A O 1
ATOM 694 N N . LYS A 1 88 ? -0.870 6.315 32.901 1.00 96.19 88 LYS A N 1
ATOM 695 C CA . LYS A 1 88 ? -0.798 5.103 33.739 1.00 96.19 88 LYS A CA 1
ATOM 696 C C . LYS A 1 88 ? -2.083 4.260 33.731 1.00 96.19 88 LYS A C 1
ATOM 698 O O . LYS A 1 88 ? -2.301 3.440 34.620 1.00 96.19 88 LYS A O 1
ATOM 703 N N . ASP A 1 89 ? -2.926 4.433 32.714 1.00 95.69 89 ASP A N 1
ATOM 704 C CA . ASP A 1 89 ? -4.190 3.722 32.555 1.00 95.69 89 ASP A CA 1
ATOM 705 C C . ASP A 1 89 ? -4.019 2.564 31.571 1.00 95.69 89 ASP A C 1
ATOM 707 O O . ASP A 1 89 ? -3.851 2.771 30.370 1.00 95.69 89 ASP A O 1
ATOM 711 N N . ARG A 1 90 ? -4.101 1.333 32.083 1.00 94.94 90 ARG A N 1
ATOM 712 C CA . ARG A 1 90 ? -3.912 0.116 31.283 1.00 94.94 90 ARG A CA 1
ATOM 713 C C . ARG A 1 90 ? -4.947 -0.020 30.167 1.00 94.94 90 ARG A C 1
ATOM 715 O O . ARG A 1 90 ? -4.581 -0.396 29.058 1.00 94.94 90 ARG A O 1
ATOM 722 N N . ALA A 1 91 ? -6.215 0.289 30.443 1.00 93.69 91 ALA A N 1
ATOM 723 C CA . ALA A 1 91 ? -7.289 0.143 29.465 1.00 93.69 91 ALA A CA 1
ATOM 724 C C . ALA A 1 91 ? -7.148 1.180 28.347 1.00 93.69 91 ALA A C 1
ATOM 726 O O . ALA A 1 91 ? -7.291 0.853 27.170 1.00 93.69 91 ALA A O 1
ATOM 727 N N . PHE A 1 92 ? -6.808 2.422 28.704 1.00 96.06 92 PHE A N 1
ATOM 728 C CA . PHE A 1 92 ? -6.583 3.474 27.717 1.00 96.06 92 PHE A CA 1
ATOM 729 C C . PHE A 1 92 ? -5.310 3.240 26.892 1.00 96.06 92 PHE A C 1
ATOM 731 O O . PHE A 1 92 ? -5.337 3.428 25.680 1.00 96.06 92 PHE A O 1
ATOM 738 N N . THR A 1 93 ? -4.224 2.768 27.510 1.00 97.06 93 THR A N 1
ATOM 739 C CA . THR A 1 93 ? -2.996 2.366 26.806 1.00 97.06 93 THR A CA 1
ATOM 740 C C . THR A 1 93 ? -3.252 1.229 25.824 1.00 97.06 93 THR A C 1
ATOM 742 O O . THR A 1 93 ? -2.854 1.330 24.666 1.00 97.06 93 THR A O 1
ATOM 745 N N . PHE A 1 94 ? -3.926 0.165 26.266 1.00 96.12 94 PHE A N 1
ATOM 746 C CA . PHE A 1 94 ? -4.241 -0.974 25.407 1.00 96.12 94 PHE A CA 1
ATOM 747 C C . PHE A 1 94 ? -5.148 -0.562 24.246 1.00 96.12 94 PHE A C 1
ATOM 749 O O . PHE A 1 94 ? -4.852 -0.874 23.096 1.00 96.12 94 PHE A O 1
ATOM 756 N N . GLY A 1 95 ? -6.189 0.227 24.527 1.00 95.00 95 GLY A N 1
ATOM 757 C CA . GLY A 1 95 ? -7.029 0.797 23.480 1.00 95.00 95 GLY A CA 1
ATOM 758 C C . GLY A 1 95 ? -6.238 1.668 22.509 1.00 95.00 95 GLY A C 1
ATOM 759 O O . GLY A 1 95 ? -6.458 1.582 21.307 1.00 95.00 95 GLY A O 1
ATOM 760 N N . GLY A 1 96 ? -5.299 2.477 23.010 1.00 96.56 96 GLY A N 1
ATOM 761 C CA . GLY A 1 96 ? -4.440 3.331 22.191 1.00 96.56 96 GLY A CA 1
ATOM 762 C C . GLY A 1 96 ? -3.562 2.536 21.231 1.00 96.56 96 GLY A C 1
ATOM 763 O O . GLY A 1 96 ? -3.520 2.857 20.046 1.00 96.56 96 GLY A O 1
ATOM 764 N N . PHE A 1 97 ? -2.938 1.458 21.718 1.00 97.50 97 PHE A N 1
ATOM 765 C CA . PHE A 1 97 ? -2.223 0.507 20.868 1.00 97.50 97 PHE A CA 1
ATOM 766 C C . PHE A 1 97 ? -3.146 -0.078 19.795 1.00 97.50 97 PHE A C 1
ATOM 768 O O . PHE A 1 97 ? -2.824 -0.018 18.613 1.00 97.50 97 PHE A O 1
ATOM 775 N N . GLN A 1 98 ? -4.311 -0.603 20.194 1.00 95.38 98 GLN A N 1
ATOM 776 C CA . GLN A 1 98 ? -5.263 -1.219 19.268 1.00 95.38 98 GLN A CA 1
ATOM 777 C C . GLN A 1 98 ? -5.766 -0.239 18.205 1.00 95.38 98 GLN A C 1
ATOM 779 O O . GLN A 1 98 ? -5.901 -0.629 17.052 1.00 95.38 98 GLN A O 1
ATOM 784 N N . ALA A 1 99 ? -6.022 1.018 18.570 1.00 95.12 99 ALA A N 1
ATOM 785 C CA . ALA A 1 99 ? -6.502 2.040 17.645 1.00 95.12 99 ALA A CA 1
ATOM 786 C C . ALA A 1 99 ? -5.488 2.317 16.529 1.00 95.12 99 ALA A C 1
ATOM 788 O O . ALA A 1 99 ? -5.862 2.337 15.360 1.00 95.12 99 ALA A O 1
ATOM 789 N N . VAL A 1 100 ? -4.209 2.472 16.883 1.00 97.06 100 VAL A N 1
ATOM 790 C CA . VAL A 1 100 ? -3.137 2.694 15.902 1.00 97.06 100 VAL A CA 1
ATOM 791 C C . VAL A 1 100 ? -2.842 1.414 15.119 1.00 97.06 100 VAL A C 1
ATOM 793 O O . VAL A 1 100 ? -2.734 1.445 13.900 1.00 97.06 100 VAL A O 1
ATOM 796 N N . PHE A 1 101 ? -2.766 0.262 15.785 1.00 95.69 101 PHE A N 1
ATOM 797 C CA . PHE A 1 101 ? -2.484 -1.011 15.124 1.00 95.69 101 PHE A CA 1
ATOM 798 C C . PHE A 1 101 ? -3.569 -1.408 14.114 1.00 95.69 101 PHE A C 1
ATOM 800 O O . PHE A 1 101 ? -3.249 -1.833 13.008 1.00 95.69 101 PHE A O 1
ATOM 807 N N . LEU A 1 102 ? -4.852 -1.257 14.461 1.00 92.81 102 LEU A N 1
ATOM 808 C CA . LEU A 1 102 ? -5.955 -1.593 13.555 1.00 92.81 102 LEU A CA 1
ATOM 809 C C . LEU A 1 102 ? -6.037 -0.644 12.362 1.00 92.81 102 LEU A C 1
ATOM 811 O O . LEU A 1 102 ? -6.377 -1.101 11.274 1.00 92.81 102 LEU A O 1
ATOM 815 N N . HIS A 1 103 ? -5.687 0.631 12.544 1.00 93.38 103 HIS A N 1
ATOM 816 C CA . HIS A 1 103 ? -5.515 1.560 11.429 1.00 93.38 103 HIS A CA 1
ATOM 817 C C . HIS A 1 103 ? -4.503 0.997 10.421 1.00 93.38 103 HIS A C 1
ATOM 819 O O . HIS A 1 103 ? -4.828 0.791 9.252 1.00 93.38 103 HIS A O 1
ATOM 825 N N . ILE A 1 104 ? -3.303 0.661 10.905 1.00 93.69 104 ILE A N 1
ATOM 826 C CA . ILE A 1 104 ? -2.209 0.124 10.087 1.00 93.69 104 ILE A CA 1
ATOM 827 C C . ILE A 1 104 ? -2.626 -1.180 9.403 1.00 93.69 104 ILE A C 1
ATOM 829 O O . ILE A 1 104 ? -2.446 -1.337 8.199 1.00 93.69 104 ILE A O 1
ATOM 833 N N . LEU A 1 105 ? -3.223 -2.108 10.154 1.00 91.56 105 LEU A N 1
ATOM 834 C CA . LEU A 1 105 ? -3.654 -3.404 9.635 1.00 91.56 105 LEU A CA 1
ATOM 835 C C . LEU A 1 105 ? -4.704 -3.260 8.526 1.00 91.56 105 LEU A C 1
ATOM 837 O O . LEU A 1 105 ? -4.673 -4.002 7.545 1.00 91.56 105 LEU A O 1
ATOM 841 N N . LEU A 1 106 ? -5.642 -2.325 8.651 1.00 90.62 106 LEU A N 1
ATOM 842 C CA . LEU A 1 106 ? -6.655 -2.106 7.621 1.00 90.62 106 LEU A CA 1
ATOM 843 C C . LEU A 1 106 ? -6.079 -1.502 6.348 1.00 90.62 106 LEU A C 1
ATOM 845 O O . LEU A 1 106 ? -6.404 -1.942 5.243 1.00 90.62 106 LEU A O 1
ATOM 849 N N . ASP A 1 107 ? -5.167 -0.552 6.484 1.00 90.25 107 ASP A N 1
ATOM 850 C CA . ASP A 1 107 ? -4.466 -0.021 5.325 1.00 90.25 107 ASP A CA 1
ATOM 851 C C . ASP A 1 107 ? -3.613 -1.109 4.655 1.00 90.25 107 ASP A C 1
ATOM 853 O O . ASP A 1 107 ? -3.652 -1.247 3.429 1.00 90.25 107 ASP A O 1
ATOM 857 N N . TYR A 1 108 ? -2.971 -1.970 5.450 1.00 89.50 108 TYR A N 1
ATOM 858 C CA . TYR A 1 108 ? -2.152 -3.091 4.982 1.00 89.50 108 TYR A CA 1
ATOM 859 C C . TYR A 1 108 ? -2.956 -4.172 4.264 1.00 89.50 108 TYR A C 1
ATOM 861 O O . TYR A 1 108 ? -2.563 -4.654 3.201 1.00 89.50 108 TYR A O 1
ATOM 869 N N . THR A 1 109 ? -4.103 -4.549 4.838 1.00 88.94 109 THR A N 1
ATOM 870 C CA . THR A 1 109 ? -5.035 -5.540 4.273 1.00 88.94 109 THR A CA 1
ATOM 871 C C . THR A 1 109 ? -5.694 -5.051 2.988 1.00 88.94 109 THR A C 1
ATOM 873 O O . THR A 1 109 ? -6.079 -5.881 2.162 1.00 88.94 109 THR A O 1
ATOM 876 N N . THR A 1 110 ? -5.792 -3.734 2.790 1.00 87.00 110 THR A N 1
ATOM 877 C CA . THR A 1 110 ? -6.251 -3.139 1.532 1.00 87.00 110 THR A CA 1
ATOM 878 C C . THR A 1 110 ? -5.086 -2.869 0.580 1.00 87.00 110 THR A C 1
ATOM 880 O O . THR A 1 110 ? -4.227 -3.713 0.390 1.00 87.00 110 THR A O 1
ATOM 883 N N . ILE A 1 111 ? -5.058 -1.734 -0.112 1.00 76.19 111 ILE A N 1
ATOM 884 C CA . ILE A 1 111 ? -4.167 -1.527 -1.261 1.00 76.19 111 ILE A CA 1
ATOM 885 C C . ILE A 1 111 ? -2.736 -1.111 -0.869 1.00 76.19 111 ILE A C 1
ATOM 887 O O . ILE A 1 111 ? -1.833 -1.165 -1.706 1.00 76.19 111 ILE A O 1
ATOM 891 N N . ALA A 1 112 ? -2.511 -0.657 0.367 1.00 79.75 112 ALA A N 1
ATOM 892 C CA . ALA A 1 112 ? -1.283 0.050 0.706 1.00 79.75 112 ALA A CA 1
ATOM 893 C C . ALA A 1 112 ? -0.064 -0.885 0.746 1.00 79.75 112 ALA A C 1
ATOM 895 O O . ALA A 1 112 ? -0.050 -1.890 1.457 1.00 79.75 112 ALA A O 1
ATOM 896 N N . LYS A 1 113 ? 0.975 -0.505 -0.005 1.00 86.38 113 LYS A N 1
ATOM 897 C CA . LYS A 1 113 ? 2.341 -0.994 0.187 1.00 86.38 113 LYS A CA 1
ATOM 898 C C . LYS A 1 113 ? 2.954 -0.208 1.341 1.00 86.38 113 LYS A C 1
ATOM 900 O O . LYS A 1 113 ? 2.793 1.009 1.377 1.00 86.38 113 LYS A O 1
ATOM 905 N N . MET A 1 114 ? 3.586 -0.893 2.284 1.00 90.19 114 MET A N 1
ATOM 906 C CA . MET A 1 114 ? 4.156 -0.269 3.483 1.00 90.19 114 MET A CA 1
ATOM 907 C C . MET A 1 114 ? 5.297 -1.111 4.059 1.00 90.19 114 MET A C 1
ATOM 909 O O . MET A 1 114 ? 5.531 -2.244 3.630 1.00 90.19 114 MET A O 1
ATOM 913 N N . ARG A 1 115 ? 5.973 -0.575 5.080 1.00 92.19 115 ARG A N 1
ATOM 914 C CA . ARG A 1 115 ? 7.052 -1.241 5.828 1.00 92.19 115 ARG A CA 1
ATOM 915 C C . ARG A 1 115 ? 6.606 -1.507 7.271 1.00 92.19 115 ARG A C 1
ATOM 917 O O . ARG A 1 115 ? 7.001 -0.782 8.185 1.00 92.19 115 ARG A O 1
ATOM 924 N N . PRO A 1 116 ? 5.791 -2.550 7.519 1.00 92.31 116 PRO A N 1
ATOM 925 C CA . PRO A 1 116 ? 5.138 -2.745 8.818 1.00 92.31 116 PRO A CA 1
ATOM 926 C C . PRO A 1 116 ? 6.133 -2.987 9.965 1.00 92.31 116 PRO A C 1
ATOM 928 O O . PRO A 1 116 ? 5.807 -2.742 11.128 1.00 92.31 116 PRO A O 1
ATOM 931 N N . PHE A 1 117 ? 7.350 -3.439 9.648 1.00 94.12 117 PHE A N 1
ATOM 932 C CA . PHE A 1 117 ? 8.404 -3.749 10.615 1.00 94.12 117 PHE A CA 1
ATOM 933 C C . PHE A 1 117 ? 9.540 -2.720 10.662 1.00 94.12 117 PHE A C 1
ATOM 935 O O . PHE A 1 117 ? 10.540 -2.961 11.336 1.00 94.12 117 PHE A O 1
ATOM 942 N N . TYR A 1 118 ? 9.416 -1.574 9.991 1.00 93.81 118 TYR A N 1
ATOM 943 C CA . TYR A 1 118 ? 10.378 -0.484 10.159 1.00 93.81 118 TYR A CA 1
ATOM 944 C C . TYR A 1 118 ? 10.403 -0.019 11.637 1.00 93.81 118 TYR A C 1
ATOM 946 O O . TYR A 1 118 ? 9.339 0.045 12.258 1.00 93.81 118 TYR A O 1
ATOM 954 N N . PRO A 1 119 ? 11.569 0.274 12.254 1.00 93.56 119 PRO A N 1
ATOM 955 C CA . PRO A 1 119 ? 12.917 0.371 11.681 1.00 93.56 119 PRO A CA 1
ATOM 956 C C . PRO A 1 119 ? 13.723 -0.939 11.651 1.00 93.56 119 PRO A C 1
ATOM 958 O O . PRO A 1 119 ? 14.886 -0.926 11.265 1.00 93.56 119 PRO A O 1
ATOM 961 N N . PHE A 1 120 ? 13.147 -2.074 12.051 1.00 94.00 120 PHE A N 1
ATOM 962 C CA . PHE A 1 120 ? 13.857 -3.362 12.068 1.00 94.00 120 PHE A CA 1
ATOM 963 C C . PHE A 1 120 ? 14.011 -3.981 10.673 1.00 94.00 120 PHE A C 1
ATOM 965 O O . PHE A 1 120 ? 14.876 -4.827 10.464 1.00 94.00 120 PHE A O 1
ATOM 972 N N . SER A 1 121 ? 13.174 -3.570 9.719 1.00 91.94 121 SER A N 1
ATOM 973 C CA . SER A 1 121 ? 13.276 -3.953 8.313 1.00 91.94 121 SER A CA 1
ATOM 974 C C . SER A 1 121 ? 12.869 -2.797 7.405 1.00 91.94 121 SER A C 1
ATOM 976 O O . SER A 1 121 ? 11.876 -2.115 7.660 1.00 91.94 121 SER A O 1
ATOM 978 N N . THR A 1 122 ? 13.623 -2.603 6.326 1.00 88.69 122 THR A N 1
ATOM 979 C CA . THR A 1 122 ? 13.298 -1.679 5.228 1.00 88.69 122 THR A CA 1
ATOM 980 C C . THR A 1 122 ? 12.521 -2.360 4.101 1.00 88.69 122 THR A C 1
ATOM 982 O O . THR A 1 122 ? 12.166 -1.700 3.123 1.00 88.69 122 THR A O 1
ATOM 985 N N . ASN A 1 123 ? 12.233 -3.660 4.235 1.00 88.81 123 ASN A N 1
ATOM 986 C CA . ASN A 1 123 ? 11.487 -4.409 3.237 1.00 88.81 123 ASN A CA 1
ATOM 987 C C . ASN A 1 123 ? 10.031 -3.962 3.241 1.00 88.81 123 ASN A C 1
ATOM 989 O O . ASN A 1 123 ? 9.324 -4.012 4.253 1.00 88.81 123 ASN A O 1
ATOM 993 N N . GLU A 1 124 ? 9.585 -3.541 2.073 1.00 88.38 124 GLU A N 1
ATOM 994 C CA . GLU A 1 124 ? 8.190 -3.264 1.813 1.00 88.38 124 GLU A CA 1
ATOM 995 C C . GLU A 1 124 ? 7.411 -4.556 1.584 1.00 88.38 124 GLU A C 1
ATOM 997 O O . GLU A 1 124 ? 7.921 -5.565 1.101 1.00 88.38 124 GLU A O 1
ATOM 1002 N N . SER A 1 125 ? 6.145 -4.526 1.964 1.00 88.00 125 SER A N 1
ATOM 1003 C CA . SER A 1 125 ? 5.211 -5.616 1.729 1.00 88.00 125 SER A CA 1
ATOM 1004 C C . SER A 1 125 ? 3.807 -5.050 1.604 1.00 88.00 125 SER A C 1
ATOM 1006 O O . SER A 1 125 ? 3.547 -3.892 1.950 1.00 88.00 125 SER A O 1
ATOM 1008 N N . ALA A 1 126 ? 2.882 -5.865 1.115 1.00 86.69 126 ALA A N 1
ATOM 1009 C CA . ALA A 1 126 ? 1.494 -5.463 1.021 1.00 86.69 126 ALA A CA 1
ATOM 1010 C C . ALA A 1 126 ? 0.591 -6.683 1.125 1.00 86.69 126 ALA A C 1
ATOM 1012 O O . ALA A 1 126 ? 0.732 -7.633 0.354 1.00 86.69 126 ALA A O 1
ATOM 1013 N N . LEU A 1 127 ? -0.365 -6.649 2.054 1.00 87.94 127 LEU A N 1
ATOM 1014 C CA . LEU A 1 127 ? -1.242 -7.792 2.236 1.00 87.94 127 LEU A CA 1
ATOM 1015 C C . LEU A 1 127 ? -2.305 -7.857 1.135 1.00 87.94 127 LEU A C 1
ATOM 1017 O O . LEU A 1 127 ? -2.522 -8.930 0.575 1.00 87.94 127 LEU A O 1
ATOM 1021 N N . ARG A 1 128 ? -2.935 -6.728 0.769 1.00 87.50 128 ARG A N 1
ATOM 1022 C CA . ARG A 1 128 ? -3.763 -6.617 -0.454 1.00 87.50 128 ARG A CA 1
ATOM 1023 C C . ARG A 1 128 ? -4.808 -7.713 -0.619 1.00 87.50 128 ARG A C 1
ATOM 1025 O O . ARG A 1 128 ? -5.048 -8.201 -1.718 1.00 87.50 128 ARG A O 1
ATOM 1032 N N . ALA A 1 129 ? -5.412 -8.115 0.490 1.00 88.31 129 ALA A N 1
ATOM 1033 C CA . ALA A 1 129 ? -6.423 -9.161 0.533 1.00 88.31 129 ALA A CA 1
ATOM 1034 C C . ALA A 1 129 ? -7.830 -8.625 0.254 1.00 88.31 129 ALA A C 1
ATOM 1036 O O . ALA A 1 129 ? -8.699 -9.367 -0.204 1.00 88.31 129 ALA A O 1
ATOM 1037 N N . LEU A 1 130 ? -8.049 -7.340 0.537 1.00 88.44 130 LEU A N 1
ATOM 1038 C CA . LEU A 1 130 ? -9.351 -6.699 0.481 1.00 88.44 130 LEU A CA 1
ATOM 1039 C C . LEU A 1 130 ? -9.366 -5.561 -0.533 1.00 88.44 130 LEU A C 1
ATOM 1041 O O . LEU A 1 130 ? -8.444 -4.748 -0.633 1.00 88.44 130 LEU A O 1
ATOM 1045 N N . TYR A 1 131 ? -10.467 -5.486 -1.272 1.00 86.75 131 TYR A N 1
ATOM 1046 C CA . TYR A 1 131 ? -10.708 -4.391 -2.193 1.00 86.75 131 TYR A CA 1
ATOM 1047 C C . TYR A 1 131 ? -10.932 -3.085 -1.406 1.00 86.75 131 TYR A C 1
ATOM 1049 O O . TYR A 1 131 ? -11.730 -3.075 -0.473 1.00 86.75 131 TYR A O 1
ATOM 1057 N N . PRO A 1 132 ? -10.289 -1.959 -1.772 1.00 82.19 132 PRO A N 1
ATOM 1058 C CA . PRO A 1 132 ? -10.528 -0.640 -1.188 1.00 82.19 132 PRO A CA 1
ATOM 1059 C C . PRO A 1 132 ? -11.974 -0.229 -0.941 1.00 82.19 132 PRO A C 1
ATOM 1061 O O . PRO A 1 132 ? -12.229 0.463 0.038 1.00 82.19 132 PRO A O 1
ATOM 1064 N N . PHE A 1 133 ? -12.889 -0.616 -1.828 1.00 81.19 133 PHE A N 1
ATOM 1065 C CA . PHE A 1 133 ? -14.311 -0.290 -1.723 1.00 81.19 133 PHE A CA 1
ATOM 1066 C C . PHE A 1 133 ? -15.142 -1.498 -1.281 1.00 81.19 133 PHE A C 1
ATOM 1068 O O . PHE A 1 133 ? -16.335 -1.571 -1.564 1.00 81.19 133 PHE A O 1
ATOM 1075 N N . ASP A 1 134 ? -14.517 -2.465 -0.605 1.00 85.19 134 ASP A N 1
ATOM 1076 C CA . ASP A 1 134 ? -15.239 -3.545 0.050 1.00 85.19 134 ASP A CA 1
ATOM 1077 C C . ASP A 1 134 ? -16.217 -2.931 1.078 1.00 85.19 134 ASP A C 1
ATOM 1079 O O . ASP A 1 134 ? -15.812 -2.119 1.927 1.00 85.19 134 ASP A O 1
ATOM 1083 N N . PRO A 1 135 ? -17.521 -3.247 0.981 1.00 81.88 135 PRO A N 1
ATOM 1084 C CA . PRO A 1 135 ? -18.540 -2.629 1.816 1.00 81.88 135 PRO A CA 1
ATOM 1085 C C . PRO A 1 135 ? -18.374 -2.975 3.296 1.00 81.88 135 PRO A C 1
ATOM 1087 O O . PRO A 1 135 ? -18.764 -2.173 4.136 1.00 81.88 135 PRO A O 1
ATOM 1090 N N . VAL A 1 136 ? -17.777 -4.112 3.654 1.00 85.12 136 VAL A N 1
ATOM 1091 C CA . VAL A 1 136 ? -17.621 -4.522 5.056 1.00 85.12 136 VAL A CA 1
ATOM 1092 C C . VAL A 1 136 ? -16.654 -3.586 5.775 1.00 85.12 136 VAL A C 1
ATOM 1094 O O . VAL A 1 136 ? -16.992 -3.038 6.823 1.00 85.12 136 VAL A O 1
ATOM 1097 N N . ILE A 1 137 ? -15.490 -3.321 5.182 1.00 84.25 137 ILE A N 1
ATOM 1098 C CA . ILE A 1 137 ? -14.462 -2.461 5.791 1.00 84.25 137 ILE A CA 1
ATOM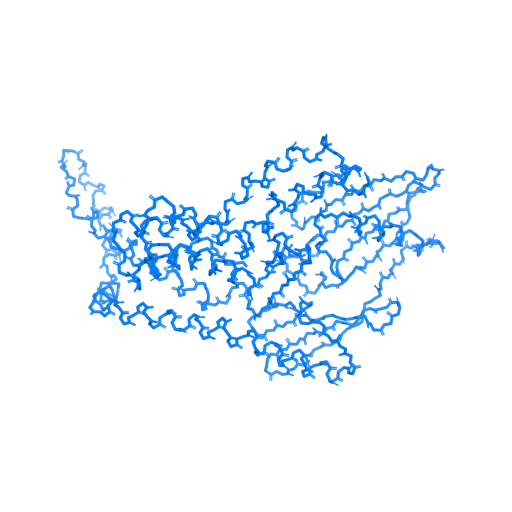 1099 C C . ILE A 1 137 ? -14.750 -0.962 5.659 1.00 84.25 137 ILE A C 1
ATOM 1101 O O . ILE A 1 137 ? -14.121 -0.167 6.348 1.00 84.25 137 ILE A O 1
ATOM 1105 N N . ASN A 1 138 ? -15.687 -0.560 4.794 1.00 82.38 138 ASN A N 1
ATOM 1106 C CA . ASN A 1 138 ? -16.090 0.842 4.655 1.00 82.38 138 ASN A CA 1
ATOM 1107 C C . ASN A 1 138 ? -17.381 1.153 5.418 1.00 82.38 138 ASN A C 1
ATOM 1109 O O . ASN A 1 138 ? -17.456 2.151 6.121 1.00 82.38 138 ASN A O 1
ATOM 1113 N N . VAL A 1 139 ? -18.419 0.323 5.307 1.00 83.12 139 VAL A N 1
ATOM 1114 C CA . VAL A 1 139 ? -19.734 0.619 5.896 1.00 83.12 139 VAL A CA 1
ATOM 1115 C C . VAL A 1 139 ? -19.739 0.350 7.393 1.00 83.12 139 VAL A C 1
ATOM 1117 O O . VAL A 1 139 ? -20.227 1.192 8.146 1.00 83.12 139 VAL A O 1
ATOM 1120 N N . ILE A 1 140 ? -19.188 -0.784 7.847 1.00 84.56 140 ILE A N 1
ATOM 1121 C CA . ILE A 1 140 ? -19.245 -1.153 9.269 1.00 84.56 140 ILE A CA 1
ATOM 1122 C C . ILE A 1 140 ? -18.566 -0.096 10.147 1.00 84.56 140 ILE A C 1
ATOM 1124 O O . ILE A 1 140 ? -19.195 0.342 11.115 1.00 84.56 140 ILE A O 1
ATOM 1128 N N . PRO A 1 141 ? -17.352 0.387 9.825 1.00 85.88 141 PRO A N 1
ATOM 1129 C CA . PRO A 1 141 ? -16.735 1.434 10.627 1.00 85.88 141 PRO A CA 1
ATOM 1130 C C . PRO A 1 141 ? -17.494 2.767 10.591 1.00 85.88 141 PRO A C 1
ATOM 1132 O O . PRO A 1 141 ? -17.512 3.492 11.581 1.00 85.88 141 PRO A O 1
ATOM 1135 N N . LEU A 1 142 ? -18.193 3.094 9.503 1.00 86.12 142 LEU A N 1
ATOM 1136 C CA . LEU A 1 142 ? -18.956 4.344 9.423 1.00 86.12 142 LEU A CA 1
ATOM 1137 C C . LEU A 1 142 ? -20.214 4.352 10.304 1.00 86.12 142 LEU A C 1
ATOM 1139 O O . LEU A 1 142 ? -20.663 5.424 10.712 1.00 86.12 142 LEU A O 1
ATOM 1143 N N . LEU A 1 143 ? -20.787 3.193 10.642 1.00 83.00 143 LEU A N 1
ATOM 1144 C CA . LEU A 1 143 ? -22.004 3.109 11.462 1.00 83.00 143 LEU A CA 1
ATOM 1145 C C . LEU A 1 143 ? -21.885 3.823 12.826 1.00 83.00 143 LEU A C 1
ATOM 1147 O O . LEU A 1 143 ? -22.749 4.653 13.120 1.00 83.00 143 LEU A O 1
ATOM 1151 N N . PRO A 1 144 ? -20.837 3.597 13.644 1.00 84.00 144 PRO A N 1
ATOM 1152 C CA . PRO A 1 144 ? -20.580 4.378 14.857 1.00 84.00 144 PRO A CA 1
ATOM 1153 C C . PRO A 1 144 ? -20.568 5.892 14.630 1.00 84.00 144 PRO A C 1
ATOM 1155 O O . PRO A 1 144 ? -21.106 6.645 15.442 1.00 84.00 144 PRO A O 1
ATOM 1158 N N . VAL A 1 145 ? -19.980 6.346 13.520 1.00 84.75 145 VAL A N 1
ATOM 1159 C CA . VAL A 1 145 ? -19.922 7.771 13.169 1.00 84.75 145 VAL A CA 1
ATOM 1160 C C . VAL A 1 145 ? -21.327 8.299 12.889 1.00 84.75 145 VAL A C 1
ATOM 1162 O O . VAL A 1 145 ? -21.707 9.342 13.422 1.00 84.75 145 VAL A O 1
ATOM 1165 N N . PHE A 1 146 ? -22.130 7.557 12.121 1.00 82.56 146 PHE A N 1
ATOM 1166 C CA . PHE A 1 146 ? -23.525 7.908 11.854 1.00 82.56 146 PHE A CA 1
ATOM 1167 C C . PHE A 1 146 ? -24.370 7.959 13.128 1.00 82.56 146 PHE A C 1
ATOM 1169 O O . PHE A 1 146 ? -25.172 8.879 13.279 1.00 82.56 146 PHE A O 1
ATOM 1176 N N . ILE A 1 147 ? -24.175 7.023 14.061 1.00 81.00 147 ILE A N 1
ATOM 1177 C CA . ILE A 1 147 ? -24.884 7.001 15.348 1.00 81.00 147 ILE A CA 1
ATOM 1178 C C . ILE A 1 147 ? -24.548 8.255 16.164 1.00 81.00 147 ILE A C 1
ATOM 1180 O O . ILE A 1 147 ? -25.454 8.968 16.595 1.00 81.00 147 ILE A O 1
ATOM 1184 N N . VAL A 1 148 ? -23.257 8.579 16.306 1.00 82.12 148 VAL A N 1
ATOM 1185 C CA . VAL A 1 148 ? -22.807 9.781 17.030 1.00 82.12 148 VAL A CA 1
ATOM 1186 C C . VAL A 1 148 ? -23.319 11.062 16.360 1.00 82.12 148 VAL A C 1
ATOM 1188 O O . VAL A 1 148 ? -23.779 11.980 17.043 1.00 82.12 148 VAL A O 1
ATOM 1191 N N . ALA A 1 149 ? -23.293 11.135 15.026 1.00 80.75 149 ALA A N 1
ATOM 1192 C CA . ALA A 1 149 ? -23.810 12.279 14.280 1.00 80.75 149 ALA A CA 1
ATOM 1193 C C . ALA A 1 149 ? -25.331 12.445 14.454 1.00 80.75 149 ALA A C 1
ATOM 1195 O O . ALA A 1 149 ? -25.810 13.558 14.686 1.00 80.75 149 ALA A O 1
ATOM 1196 N N . ALA A 1 150 ? -26.090 11.347 14.400 1.00 76.44 150 ALA A N 1
ATOM 1197 C CA . ALA A 1 150 ? -27.533 11.348 14.617 1.00 76.44 150 ALA A CA 1
ATOM 1198 C C . ALA A 1 150 ? -27.893 11.801 16.043 1.00 76.44 150 ALA A C 1
ATOM 1200 O O . ALA A 1 150 ? -28.790 12.632 16.221 1.00 76.44 150 ALA A O 1
ATOM 1201 N N . GLU A 1 151 ? -27.161 11.322 17.053 1.00 78.00 151 GLU A N 1
ATOM 1202 C CA . GLU A 1 151 ? -27.333 11.746 18.444 1.00 78.00 151 GLU A CA 1
ATOM 1203 C C . GLU A 1 151 ? -27.035 13.245 18.612 1.00 78.00 151 GLU A C 1
ATOM 1205 O O . GLU A 1 151 ? -27.825 13.983 19.214 1.00 78.00 151 GLU A O 1
ATOM 1210 N N . TYR A 1 152 ? -25.946 13.731 18.009 1.00 78.62 152 TYR A N 1
ATOM 1211 C CA . TYR A 1 152 ? -25.596 15.150 18.016 1.00 78.62 152 TYR A CA 1
ATOM 1212 C C . TYR A 1 152 ? -26.691 16.019 17.378 1.00 78.62 152 TYR A C 1
ATOM 1214 O O . TYR A 1 152 ? -27.099 17.029 17.958 1.00 78.62 152 TYR A O 1
ATOM 1222 N N . MET A 1 153 ? -27.222 15.618 16.218 1.00 73.12 153 MET A N 1
ATOM 1223 C CA . MET A 1 153 ? -28.314 16.330 15.543 1.00 73.12 153 MET A CA 1
ATOM 1224 C C . MET A 1 153 ? -29.595 16.361 16.386 1.00 73.12 153 MET A C 1
ATOM 1226 O O . MET A 1 153 ? -30.247 17.406 16.487 1.00 73.12 153 MET A O 1
ATOM 1230 N N . LYS A 1 154 ? -29.938 15.246 17.043 1.00 71.50 154 LYS A N 1
ATOM 1231 C CA . LYS A 1 154 ? -31.097 15.151 17.942 1.00 71.50 154 LYS A CA 1
ATOM 1232 C C . LYS A 1 154 ? -30.951 16.063 19.162 1.00 71.50 154 LYS A C 1
ATOM 1234 O O . LYS A 1 154 ? -31.914 16.727 19.548 1.00 71.50 154 LYS A O 1
ATOM 1239 N N . ASN A 1 155 ? -29.749 16.143 19.732 1.00 69.50 155 ASN A N 1
ATOM 1240 C CA . ASN A 1 155 ? -29.459 16.987 20.891 1.00 69.50 155 ASN A CA 1
ATOM 1241 C C . ASN A 1 155 ? -29.365 18.479 20.525 1.00 69.50 155 ASN A C 1
ATOM 1243 O O . ASN A 1 155 ? -29.844 19.315 21.289 1.00 69.50 155 ASN A O 1
ATOM 1247 N N . ARG A 1 156 ? -28.885 18.835 19.325 1.00 61.84 156 ARG A N 1
ATOM 1248 C CA . ARG A 1 156 ? -28.980 20.213 18.801 1.00 61.84 156 ARG A CA 1
ATOM 1249 C C . ARG A 1 156 ? -30.424 20.681 18.640 1.00 61.84 156 ARG A C 1
ATOM 1251 O O . ARG A 1 156 ? -30.718 21.834 18.933 1.00 61.84 156 ARG A O 1
ATOM 1258 N N . GLY A 1 157 ? -31.336 19.792 18.240 1.00 50.72 157 GLY A N 1
ATOM 1259 C CA . GLY A 1 157 ? -32.771 20.090 18.185 1.00 50.72 157 GLY A CA 1
ATOM 1260 C C . GLY A 1 157 ? -33.407 20.407 19.548 1.00 50.72 157 GLY A C 1
ATOM 1261 O O . GLY A 1 157 ? -34.489 20.991 19.583 1.00 50.72 157 GLY A O 1
ATOM 1262 N N . LYS A 1 158 ? -32.743 20.051 20.659 1.00 46.16 158 LYS A N 1
ATOM 1263 C CA . LYS A 1 158 ? -33.141 20.392 22.036 1.00 46.16 158 LYS A CA 1
ATOM 1264 C C . LYS A 1 158 ? -32.487 21.669 22.567 1.00 46.16 158 LYS A C 1
ATOM 1266 O O . LYS A 1 158 ? -32.940 22.178 23.589 1.00 46.16 158 LYS A O 1
ATOM 1271 N N . TRP A 1 159 ? -31.464 22.206 21.898 1.00 35.22 159 TRP A N 1
ATOM 1272 C CA . TRP A 1 159 ? -30.919 23.514 22.250 1.00 35.22 159 TRP A CA 1
ATOM 1273 C C . TRP A 1 159 ? -31.891 24.571 21.731 1.00 35.22 159 TRP A C 1
ATOM 1275 O O . TRP A 1 159 ? -31.887 24.947 20.557 1.00 35.22 159 TRP A O 1
ATOM 1285 N N . SER A 1 160 ? -32.821 24.971 22.600 1.00 39.22 160 SER A N 1
ATOM 1286 C CA . SER A 1 160 ? -33.761 26.044 22.328 1.00 39.22 160 SER A CA 1
ATOM 1287 C C . SER A 1 160 ? -32.969 27.296 21.976 1.00 39.22 160 SER A C 1
ATOM 1289 O O . SER A 1 160 ? -32.394 27.951 22.844 1.00 39.22 160 SER A O 1
ATOM 1291 N N . PHE A 1 161 ? -32.959 27.646 20.693 1.00 37.59 161 PHE A N 1
ATOM 1292 C CA . PHE A 1 161 ? -32.705 29.014 20.283 1.00 37.59 161 PHE A CA 1
ATOM 1293 C C . PHE A 1 161 ? -33.640 29.901 21.105 1.00 37.59 161 PHE A C 1
ATOM 1295 O O . PHE A 1 161 ? -34.865 29.825 20.953 1.00 37.59 161 PHE A O 1
ATOM 1302 N N . ASN A 1 162 ? -33.056 30.716 21.978 1.00 42.41 162 ASN A N 1
ATOM 1303 C CA . ASN A 1 162 ? -33.737 31.827 22.611 1.00 42.41 162 ASN A CA 1
ATOM 1304 C C . ASN A 1 162 ? -34.082 32.802 21.469 1.00 42.41 162 ASN A C 1
ATOM 1306 O O . ASN A 1 162 ? -33.242 33.567 20.997 1.00 42.41 162 ASN A O 1
ATOM 1310 N N . ARG A 1 163 ? -35.272 32.625 20.878 1.00 40.84 163 ARG A N 1
ATOM 1311 C CA . ARG A 1 163 ? -35.697 33.260 19.622 1.00 40.84 163 ARG A CA 1
ATOM 1312 C C . ARG A 1 163 ? -36.160 34.692 19.875 1.00 40.84 163 ARG A C 1
ATOM 1314 O O . ARG A 1 163 ? -37.355 34.969 19.886 1.00 40.84 163 ARG A O 1
ATOM 1321 N N . GLY A 1 164 ? -35.204 35.608 19.972 1.00 41.78 164 GLY A N 1
ATOM 1322 C CA . GLY A 1 164 ? -35.423 36.993 19.566 1.00 41.78 164 GLY A CA 1
ATOM 1323 C C . GLY A 1 164 ? -35.416 37.093 18.035 1.00 41.78 164 GLY A C 1
ATOM 1324 O O . GLY A 1 164 ? -34.425 36.742 17.407 1.00 41.78 164 GLY A O 1
ATOM 1325 N N . LYS A 1 165 ? -36.539 37.532 17.447 1.00 46.75 165 LYS A N 1
ATOM 1326 C CA . LYS A 1 165 ? -36.705 38.027 16.060 1.00 46.75 165 LYS A CA 1
ATOM 1327 C C . LYS A 1 165 ? -36.018 37.217 14.938 1.00 46.75 165 LYS A C 1
ATOM 1329 O O . LYS A 1 165 ? -35.005 37.623 14.381 1.00 46.75 165 LYS A O 1
ATOM 1334 N N . TRP A 1 166 ? -36.669 36.149 14.470 1.00 39.56 166 TRP A N 1
ATOM 1335 C CA . TRP A 1 166 ? -36.454 35.667 13.098 1.00 39.56 166 TRP A CA 1
ATOM 1336 C C . TRP A 1 166 ? -37.800 35.447 12.402 1.00 39.56 166 TRP A C 1
ATOM 1338 O O . TRP A 1 166 ? -38.685 34.789 12.952 1.00 39.56 166 TRP A O 1
ATOM 1348 N N . SER A 1 167 ? -37.952 36.071 11.228 1.00 49.84 167 SER A N 1
ATOM 1349 C CA . SER A 1 167 ? -39.187 36.164 10.438 1.00 49.84 167 SER A CA 1
ATOM 1350 C C . SER A 1 167 ? -39.852 34.799 10.222 1.00 49.84 167 SER A C 1
ATOM 1352 O O . SER A 1 167 ? -39.215 33.824 9.814 1.00 49.84 167 SER A O 1
ATOM 1354 N N . THR A 1 168 ? -41.157 34.748 10.489 1.00 53.34 168 THR A N 1
ATOM 1355 C CA . THR A 1 168 ? -42.028 33.564 10.417 1.00 53.34 168 THR A CA 1
ATOM 1356 C C . THR A 1 168 ? -41.989 32.871 9.053 1.00 53.34 168 THR A C 1
ATOM 1358 O O . THR A 1 168 ? -42.059 31.647 8.990 1.00 53.34 168 THR A O 1
ATOM 1361 N N . LYS A 1 169 ? -41.741 33.614 7.969 1.00 49.75 169 LYS A N 1
ATOM 1362 C CA . LYS A 1 169 ? -41.758 33.089 6.594 1.00 49.75 169 LYS A CA 1
ATOM 1363 C C . LYS A 1 169 ? -40.561 32.186 6.247 1.00 49.75 169 LYS A C 1
ATOM 1365 O O . LYS A 1 169 ? -40.710 31.257 5.463 1.00 49.75 169 LYS A O 1
ATOM 1370 N N . ASN A 1 170 ? -39.393 32.396 6.868 1.00 48.84 170 ASN A N 1
ATOM 1371 C CA . ASN A 1 170 ? -38.223 31.513 6.698 1.00 48.84 170 ASN A CA 1
ATOM 1372 C C . ASN A 1 170 ? -38.265 30.283 7.621 1.00 48.84 170 ASN A C 1
ATOM 1374 O O . ASN A 1 170 ? -37.638 29.264 7.321 1.00 48.84 170 ASN A O 1
ATOM 1378 N N . ARG A 1 171 ? -39.030 30.347 8.722 1.00 48.91 171 ARG A N 1
ATOM 1379 C CA . ARG A 1 171 ? -39.230 29.210 9.636 1.00 48.91 171 ARG A CA 1
ATOM 1380 C C . ARG A 1 171 ? -40.013 28.086 8.981 1.00 48.91 171 ARG A C 1
ATOM 1382 O O . ARG A 1 171 ? -39.645 26.935 9.189 1.00 48.91 171 ARG A O 1
ATOM 1389 N N . ASP A 1 172 ? -41.036 28.393 8.193 1.00 54.91 172 ASP A N 1
ATOM 1390 C CA . ASP A 1 172 ? -41.901 27.360 7.617 1.00 54.91 172 ASP A CA 1
ATOM 1391 C C . ASP A 1 172 ? -41.203 26.576 6.506 1.00 54.91 172 ASP A C 1
ATOM 1393 O O . ASP A 1 172 ? -41.295 25.352 6.465 1.00 54.91 172 ASP A O 1
ATOM 1397 N N . THR A 1 173 ? -40.394 27.231 5.674 1.00 55.75 173 THR A N 1
ATOM 1398 C CA . THR A 1 173 ? -39.622 26.558 4.617 1.00 55.75 173 THR A CA 1
ATOM 1399 C C . THR A 1 173 ? -38.514 25.671 5.194 1.00 55.75 173 THR A C 1
ATOM 1401 O O . THR A 1 173 ? -38.313 24.545 4.730 1.00 55.75 173 THR A O 1
ATOM 1404 N N . LEU A 1 174 ? -37.827 26.142 6.244 1.00 51.50 174 LEU A N 1
ATOM 1405 C CA . LEU A 1 174 ? -36.793 25.376 6.944 1.00 51.50 174 LEU A CA 1
ATOM 1406 C C . LEU A 1 174 ? -37.405 24.218 7.747 1.00 51.50 174 LEU A C 1
ATOM 1408 O O . LEU A 1 174 ? -36.917 23.095 7.658 1.00 51.50 174 LEU A O 1
ATOM 1412 N N . ASN A 1 175 ? -38.510 24.451 8.461 1.00 50.25 175 ASN A N 1
ATOM 1413 C CA . ASN A 1 175 ? -39.233 23.407 9.187 1.00 50.25 175 ASN A CA 1
ATOM 1414 C C . ASN A 1 175 ? -39.871 22.379 8.253 1.00 50.25 175 ASN A C 1
ATOM 1416 O O . ASN A 1 175 ? -39.948 21.223 8.643 1.00 50.25 175 ASN A O 1
ATOM 1420 N N . ARG A 1 176 ? -40.286 22.749 7.033 1.00 55.16 176 ARG A N 1
ATOM 1421 C CA . ARG A 1 176 ? -40.818 21.802 6.039 1.00 55.16 176 ARG A CA 1
ATOM 1422 C C . ARG A 1 176 ? -39.716 20.946 5.400 1.00 55.16 176 ARG A C 1
ATOM 1424 O O . ARG A 1 176 ? -39.935 19.768 5.141 1.00 55.16 176 ARG A O 1
ATOM 1431 N N . LYS A 1 177 ? -38.505 21.494 5.212 1.00 52.09 177 LYS A N 1
ATOM 1432 C CA . LYS A 1 177 ? -37.315 20.707 4.825 1.00 52.09 177 LYS A CA 1
ATOM 1433 C C . LYS A 1 177 ? -36.824 19.799 5.964 1.00 52.09 177 LYS A C 1
ATOM 1435 O O . LYS A 1 177 ? -36.503 18.640 5.721 1.00 52.09 177 LYS A O 1
ATOM 1440 N N . LEU A 1 178 ? -36.830 20.281 7.210 1.00 48.53 178 LEU A N 1
ATOM 1441 C CA . LEU A 1 178 ? -36.486 19.484 8.396 1.00 48.53 178 LEU A CA 1
ATOM 1442 C C . LEU A 1 178 ? -37.573 18.474 8.793 1.00 48.53 178 LEU A C 1
ATOM 1444 O O . LEU A 1 178 ? -37.243 17.444 9.373 1.00 48.53 178 LEU A O 1
ATOM 1448 N N . SER A 1 179 ? -38.850 18.720 8.489 1.00 47.88 179 SER A N 1
ATOM 1449 C CA . SER A 1 179 ? -39.928 17.752 8.729 1.00 47.88 179 SER A CA 1
ATOM 1450 C C . SER A 1 179 ? -39.872 16.586 7.743 1.00 47.88 179 SER A C 1
ATOM 1452 O O . SER A 1 179 ? -40.163 15.460 8.137 1.00 47.88 179 SER A O 1
ATOM 1454 N N . GLY A 1 180 ? -39.393 16.823 6.514 1.00 49.88 180 GLY A N 1
ATOM 1455 C CA . GLY A 1 180 ? -38.997 15.765 5.579 1.00 49.88 180 GLY A CA 1
ATOM 1456 C C . GLY A 1 180 ? -37.892 14.863 6.144 1.00 49.88 180 GLY A C 1
ATOM 1457 O O . GLY A 1 180 ? -37.988 13.646 6.035 1.00 49.88 180 GLY A O 1
ATOM 1458 N N . LEU A 1 181 ? -36.911 15.439 6.853 1.00 47.56 181 LEU A N 1
ATOM 1459 C CA . LEU A 1 181 ? -35.880 14.690 7.590 1.00 47.56 181 LEU A CA 1
ATOM 1460 C C . LEU A 1 181 ? -36.404 14.006 8.869 1.00 47.56 181 LEU A C 1
ATOM 1462 O O . LEU A 1 181 ? -35.957 12.913 9.202 1.00 47.56 181 LEU A O 1
ATOM 1466 N N . LYS A 1 182 ? -37.381 14.597 9.574 1.00 47.56 182 LYS A N 1
ATOM 1467 C CA . LYS A 1 182 ? -38.064 13.959 10.721 1.00 47.56 182 LYS A CA 1
ATOM 1468 C C . LYS A 1 182 ? -38.931 12.759 10.323 1.00 47.56 182 LYS A C 1
ATOM 1470 O O . LYS A 1 182 ? -39.307 11.993 11.204 1.00 47.56 182 LYS A O 1
ATOM 1475 N N . LYS A 1 183 ? -39.240 12.584 9.033 1.00 47.28 183 LYS A N 1
ATOM 1476 C CA . LYS A 1 183 ? -40.062 11.481 8.512 1.00 47.28 183 LYS A CA 1
ATOM 1477 C C . LYS A 1 183 ? -39.296 10.160 8.337 1.00 47.28 183 LYS A C 1
ATOM 1479 O O . LYS A 1 183 ? -39.872 9.183 7.872 1.00 47.28 183 LYS A O 1
ATOM 1484 N N . LEU A 1 184 ? -38.024 10.097 8.731 1.00 53.94 184 LEU A N 1
ATOM 1485 C CA . LEU A 1 184 ? -37.280 8.842 8.847 1.00 53.94 184 LEU A CA 1
ATOM 1486 C C . LEU A 1 184 ? -37.592 8.164 10.192 1.00 53.94 184 LEU A C 1
ATOM 1488 O O . LEU A 1 184 ? -36.748 8.123 11.087 1.00 53.94 184 LEU A O 1
ATOM 1492 N N . ASN A 1 185 ? -38.805 7.614 10.336 1.00 59.16 185 ASN A N 1
ATOM 1493 C CA . ASN A 1 185 ? -39.166 6.755 11.479 1.00 59.16 185 ASN A CA 1
ATOM 1494 C C . ASN A 1 185 ? -38.133 5.638 11.686 1.00 59.16 185 ASN A C 1
ATOM 1496 O O . ASN A 1 185 ? -37.720 5.383 12.814 1.00 59.16 185 ASN A O 1
ATOM 1500 N N . TRP A 1 186 ? -37.609 5.097 10.585 1.00 63.25 186 TRP A N 1
ATOM 1501 C CA . TRP A 1 186 ? -36.541 4.105 10.589 1.00 63.25 186 TRP A CA 1
ATOM 1502 C C . TRP A 1 186 ? -35.263 4.562 11.318 1.00 63.25 186 TRP A C 1
ATOM 1504 O O . TRP A 1 186 ? -34.694 3.774 12.062 1.00 63.25 186 TRP A O 1
ATOM 1514 N N . LEU A 1 187 ? -34.820 5.823 11.193 1.00 65.12 187 LEU A N 1
ATOM 1515 C CA . LEU A 1 187 ? -33.614 6.296 11.900 1.00 65.12 187 LEU A CA 1
ATOM 1516 C C . LEU A 1 187 ? -33.830 6.359 13.415 1.00 65.12 187 LEU A C 1
ATOM 1518 O O . LEU A 1 187 ? -32.924 6.049 14.186 1.00 65.12 187 LEU A O 1
ATOM 1522 N N . ASN A 1 188 ? -35.028 6.758 13.847 1.00 66.00 188 ASN A N 1
ATOM 1523 C CA . ASN A 1 188 ? -35.372 6.820 15.266 1.00 66.00 188 ASN A CA 1
ATOM 1524 C C . ASN A 1 188 ? -35.537 5.419 15.868 1.00 66.00 188 ASN A C 1
ATOM 1526 O O . ASN A 1 188 ? -35.084 5.183 16.989 1.00 66.00 188 ASN A O 1
ATOM 1530 N N . GLU A 1 189 ? -36.147 4.495 15.126 1.00 71.00 189 GLU A N 1
ATOM 1531 C CA . GLU A 1 189 ? -36.279 3.086 15.505 1.00 71.00 189 GLU A CA 1
ATOM 1532 C C . GLU A 1 189 ? -34.918 2.387 15.550 1.00 71.00 189 GLU A C 1
ATOM 1534 O O . GLU A 1 189 ? -34.597 1.740 16.546 1.00 71.00 189 GLU A O 1
ATOM 1539 N N . PHE A 1 190 ? -34.076 2.594 14.534 1.00 71.81 190 PHE A N 1
ATOM 1540 C CA . PHE A 1 190 ? -32.715 2.067 14.471 1.00 71.81 190 PHE A CA 1
ATOM 1541 C C . PHE A 1 190 ? -31.853 2.602 15.616 1.00 71.81 190 PHE A C 1
ATOM 1543 O O . PHE A 1 190 ? -31.258 1.825 16.355 1.00 71.81 190 PHE A O 1
ATOM 1550 N N . HIS A 1 191 ? -31.847 3.917 15.848 1.00 69.69 191 HIS A N 1
ATOM 1551 C CA . HIS A 1 191 ? -31.143 4.509 16.986 1.00 69.69 191 HIS A CA 1
ATOM 1552 C C . HIS A 1 191 ? -31.677 3.978 18.328 1.00 69.69 191 HIS A C 1
ATOM 1554 O O . HIS A 1 191 ? -30.914 3.766 19.271 1.00 69.69 191 HIS A O 1
ATOM 1560 N N . GLY A 1 192 ? -32.990 3.760 18.446 1.00 70.62 192 GLY A N 1
ATOM 1561 C CA . GLY A 1 192 ? -33.596 3.143 19.626 1.00 70.62 192 GLY A CA 1
ATOM 1562 C C . GLY A 1 192 ? -33.130 1.701 19.839 1.00 70.62 192 GLY A C 1
ATOM 1563 O O . GLY A 1 192 ? -32.815 1.320 20.965 1.00 70.62 192 GLY A O 1
ATOM 1564 N N . PHE A 1 193 ? -33.044 0.916 18.765 1.00 74.94 193 PHE A N 1
ATOM 1565 C CA . PHE A 1 193 ? -32.538 -0.454 18.779 1.00 74.94 193 PHE A CA 1
ATOM 1566 C C . PHE A 1 193 ? -31.057 -0.519 19.168 1.00 74.94 193 PHE A C 1
ATOM 1568 O O . PHE A 1 193 ? -30.699 -1.291 20.060 1.00 74.94 193 PHE A O 1
ATOM 1575 N N . VAL A 1 194 ? -30.222 0.326 18.553 1.00 73.62 194 VAL A N 1
ATOM 1576 C CA . VAL A 1 194 ? -28.787 0.420 18.847 1.00 73.62 194 VAL A CA 1
ATOM 1577 C C . VAL A 1 194 ? -28.572 0.764 20.314 1.00 73.62 194 VAL A C 1
ATOM 1579 O O . VAL A 1 194 ? -27.866 0.036 20.996 1.00 73.62 194 VAL A O 1
ATOM 1582 N N . ASN A 1 195 ? -29.238 1.793 20.843 1.00 72.06 195 ASN A N 1
ATOM 1583 C CA . ASN A 1 195 ? -29.047 2.189 22.242 1.00 72.06 195 ASN A CA 1
ATOM 1584 C C . ASN A 1 195 ? -29.494 1.116 23.243 1.00 72.06 195 ASN A C 1
ATOM 1586 O O . ASN A 1 195 ? -28.908 0.997 24.315 1.00 72.06 195 ASN A O 1
ATOM 1590 N N . ARG A 1 196 ? -30.525 0.325 22.920 1.00 75.81 196 ARG A N 1
ATOM 1591 C CA . ARG A 1 196 ? -30.989 -0.770 23.790 1.00 75.81 196 ARG A CA 1
ATOM 1592 C C . ARG A 1 196 ? -30.024 -1.954 23.816 1.00 75.81 196 ARG A C 1
ATOM 1594 O O . ARG A 1 196 ? -29.950 -2.645 24.824 1.00 75.81 196 ARG A O 1
ATOM 1601 N N . ASN A 1 197 ? -29.298 -2.184 22.723 1.00 75.88 197 ASN A N 1
ATOM 1602 C CA . ASN A 1 197 ? -28.418 -3.342 22.542 1.00 75.88 197 ASN A CA 1
ATOM 1603 C C . ASN A 1 197 ? -26.950 -2.952 22.341 1.00 75.88 197 ASN A C 1
ATOM 1605 O O . ASN A 1 197 ? -26.174 -3.735 21.800 1.00 75.88 197 ASN A O 1
ATOM 1609 N N . GLU A 1 198 ? -26.567 -1.757 22.780 1.00 72.00 198 GLU A N 1
ATOM 1610 C CA . GLU A 1 198 ? -25.365 -1.051 22.336 1.00 72.00 198 GLU A CA 1
ATOM 1611 C C . GLU A 1 198 ? -24.087 -1.898 22.436 1.00 72.00 198 GLU A C 1
ATOM 1613 O O . GLU A 1 198 ? -23.359 -2.053 21.457 1.00 72.00 198 GLU A O 1
ATOM 1618 N N . GLY A 1 199 ? -23.866 -2.541 23.587 1.00 70.94 199 GLY A N 1
ATOM 1619 C CA . GLY A 1 199 ? -22.707 -3.413 23.798 1.00 70.94 199 GLY A CA 1
ATOM 1620 C C . GLY A 1 199 ? -22.683 -4.637 22.874 1.00 70.94 199 GLY A C 1
ATOM 1621 O O . GLY A 1 199 ? -21.658 -4.925 22.263 1.00 70.94 199 GLY A O 1
ATOM 1622 N N . LYS A 1 200 ? -23.818 -5.335 22.714 1.00 80.69 200 LYS A N 1
ATOM 1623 C CA . LYS A 1 200 ? -23.924 -6.510 21.826 1.00 80.69 200 LYS A CA 1
ATOM 1624 C C . LYS A 1 200 ? -23.800 -6.116 20.354 1.00 80.69 200 LYS A C 1
ATOM 1626 O O . LYS A 1 200 ? -23.214 -6.851 19.561 1.00 80.69 200 LYS A O 1
ATOM 1631 N N . PHE A 1 201 ? -24.334 -4.953 20.001 1.00 80.44 201 PHE A N 1
ATOM 1632 C CA . PHE A 1 201 ? -24.326 -4.417 18.649 1.00 80.44 201 PHE A CA 1
ATOM 1633 C C . PHE A 1 201 ? -22.903 -4.075 18.189 1.00 80.44 201 PHE A C 1
ATOM 1635 O O . PHE A 1 201 ? -22.444 -4.598 17.175 1.00 80.44 201 PHE A O 1
ATOM 1642 N N . TYR A 1 202 ? -22.159 -3.293 18.977 1.00 80.25 202 TYR A N 1
ATOM 1643 C CA . TYR A 1 202 ? -20.769 -2.964 18.651 1.00 80.25 202 TYR A CA 1
ATOM 1644 C C . TYR A 1 202 ? -19.839 -4.181 18.709 1.00 80.25 202 TYR A C 1
ATOM 1646 O O . TYR A 1 202 ? -18.979 -4.324 17.842 1.00 80.25 202 TYR A O 1
ATOM 1654 N N . ALA A 1 203 ? -20.041 -5.092 19.668 1.00 80.19 203 ALA A N 1
ATOM 1655 C CA . ALA A 1 203 ? -19.278 -6.339 19.730 1.00 80.19 203 ALA A CA 1
ATOM 1656 C C . ALA A 1 203 ? -19.467 -7.190 18.464 1.00 80.19 203 ALA A C 1
ATOM 1658 O O . ALA A 1 203 ? -18.491 -7.700 17.920 1.00 80.19 203 ALA A O 1
ATOM 1659 N N . SER A 1 204 ? -20.698 -7.285 17.951 1.00 84.25 204 SER A N 1
ATOM 1660 C CA . SER A 1 204 ? -20.989 -8.027 16.717 1.00 84.25 204 SER A CA 1
ATOM 1661 C C . SER A 1 204 ? -20.229 -7.453 15.519 1.00 84.25 204 SER A C 1
ATOM 1663 O O . SER A 1 204 ? -19.661 -8.208 14.736 1.00 84.25 204 SER A O 1
ATOM 1665 N N . PHE A 1 205 ? -20.141 -6.125 15.397 1.00 84.69 205 PHE A N 1
ATOM 1666 C CA . PHE A 1 205 ? -19.374 -5.492 14.321 1.00 84.69 205 PHE A CA 1
ATOM 1667 C C . PHE A 1 205 ? -17.875 -5.704 14.425 1.00 84.69 205 PHE A C 1
ATOM 1669 O O . PHE A 1 205 ? -17.235 -5.955 13.407 1.00 84.69 205 PHE A O 1
ATOM 1676 N N . ILE A 1 206 ? -17.319 -5.637 15.634 1.00 84.31 206 ILE A N 1
ATOM 1677 C CA . ILE A 1 206 ? -15.903 -5.942 15.849 1.00 84.31 206 ILE A CA 1
ATOM 1678 C C . ILE A 1 206 ? -15.620 -7.390 15.443 1.00 84.31 206 ILE A C 1
ATOM 1680 O O . ILE A 1 206 ? -14.657 -7.633 14.726 1.00 84.31 206 ILE A O 1
ATOM 1684 N N . ILE A 1 207 ? -16.480 -8.338 15.829 1.00 86.94 207 ILE A N 1
ATOM 1685 C CA . ILE A 1 207 ? -16.334 -9.748 15.443 1.00 86.94 207 ILE A CA 1
ATOM 1686 C C . ILE A 1 207 ? -16.391 -9.902 13.922 1.00 86.94 207 ILE A C 1
ATOM 1688 O O . ILE A 1 207 ? -15.513 -10.544 13.355 1.00 86.94 207 ILE A O 1
ATOM 1692 N N . VAL A 1 208 ? -17.374 -9.293 13.252 1.00 89.12 208 VAL A N 1
ATOM 1693 C CA . VAL A 1 208 ? -17.481 -9.361 11.786 1.00 89.12 208 VAL A CA 1
ATOM 1694 C C . VAL A 1 208 ? -16.240 -8.773 11.118 1.00 89.12 208 VAL A C 1
ATOM 1696 O O . VAL A 1 208 ? -15.687 -9.414 10.230 1.00 89.12 208 VAL A O 1
ATOM 1699 N N . LEU A 1 209 ? -15.767 -7.604 11.563 1.00 85.69 209 LEU A N 1
ATOM 1700 C CA . LEU A 1 209 ? -14.549 -6.988 11.033 1.00 85.69 209 LEU A CA 1
ATOM 1701 C C . LEU A 1 209 ? -13.334 -7.894 11.227 1.00 85.69 209 LEU A C 1
ATOM 1703 O O . LEU A 1 209 ? -12.605 -8.106 10.269 1.00 85.69 209 LEU A O 1
ATOM 1707 N N . LEU A 1 210 ? -13.144 -8.463 12.421 1.00 85.50 210 LEU A N 1
ATOM 1708 C CA . LEU A 1 210 ? -12.028 -9.367 12.717 1.00 85.50 210 LEU A CA 1
ATOM 1709 C C . LEU A 1 210 ? -12.075 -10.640 11.872 1.00 85.50 210 LEU A C 1
ATOM 1711 O O . LEU A 1 210 ? -11.054 -11.055 11.329 1.00 85.50 210 LEU A O 1
ATOM 1715 N N . VAL A 1 211 ? -13.252 -11.257 11.738 1.00 88.88 211 VAL A N 1
ATOM 1716 C CA . VAL A 1 211 ? -13.429 -12.431 10.877 1.00 88.88 211 VAL A CA 1
ATOM 1717 C C . VAL A 1 211 ? -13.109 -12.058 9.432 1.00 88.88 211 VAL A C 1
ATOM 1719 O O . VAL A 1 211 ? -12.338 -12.760 8.789 1.00 88.88 211 VAL A O 1
ATOM 1722 N N . TRP A 1 212 ? -13.616 -10.928 8.934 1.00 89.25 212 TRP A N 1
ATOM 1723 C CA . TRP A 1 212 ? -13.382 -10.490 7.556 1.00 89.25 212 TRP A CA 1
ATOM 1724 C C . TRP A 1 212 ? -11.903 -10.206 7.277 1.00 89.25 212 TRP A C 1
ATOM 1726 O O . TRP A 1 212 ? -11.347 -10.703 6.298 1.00 89.25 212 TRP A O 1
ATOM 1736 N N . THR A 1 213 ? -11.236 -9.464 8.163 1.00 86.00 213 THR A N 1
ATOM 1737 C CA . THR A 1 213 ? -9.820 -9.098 8.015 1.00 86.00 213 THR A CA 1
ATOM 1738 C C . THR A 1 213 ? -8.862 -10.248 8.297 1.00 86.00 213 THR A C 1
ATOM 1740 O O . THR A 1 213 ? -7.693 -10.128 7.955 1.00 86.00 213 THR A O 1
ATOM 1743 N N . THR A 1 214 ? -9.331 -11.364 8.863 1.00 87.12 214 THR A N 1
ATOM 1744 C CA . THR A 1 214 ? -8.524 -12.580 9.063 1.00 87.12 214 THR A CA 1
ATOM 1745 C C . THR A 1 214 ? -8.757 -13.601 7.951 1.00 87.12 214 THR A C 1
ATOM 1747 O O . THR A 1 214 ? -7.804 -14.131 7.383 1.00 87.12 214 THR A O 1
ATOM 1750 N N . VAL A 1 215 ? -10.019 -13.865 7.600 1.00 90.50 215 VAL A N 1
ATOM 1751 C CA . VAL A 1 215 ? -10.390 -14.903 6.629 1.00 90.50 215 VAL A CA 1
ATOM 1752 C C . VAL A 1 215 ? -9.923 -14.544 5.224 1.00 90.50 215 VAL A C 1
ATOM 1754 O O . VAL A 1 215 ? -9.391 -15.410 4.539 1.00 90.50 215 VAL A O 1
ATOM 1757 N N . PHE A 1 216 ? -10.071 -13.291 4.784 1.00 89.81 216 PHE A N 1
ATOM 1758 C CA . PHE A 1 216 ? -9.698 -12.909 3.417 1.00 89.81 216 PHE A CA 1
ATOM 1759 C C . PHE A 1 216 ? -8.195 -12.991 3.139 1.00 89.81 216 PHE A C 1
ATOM 1761 O O . PHE A 1 216 ? -7.837 -13.516 2.088 1.00 89.81 216 PHE A O 1
ATOM 1768 N N . PRO A 1 217 ? -7.295 -12.541 4.032 1.00 90.06 217 PRO A N 1
ATOM 1769 C CA . PRO A 1 217 ? -5.869 -12.797 3.853 1.00 90.06 217 PRO A CA 1
ATOM 1770 C C . PRO A 1 217 ? -5.532 -14.281 3.735 1.00 90.06 217 PRO A C 1
ATOM 1772 O O . PRO A 1 217 ? -4.811 -14.667 2.821 1.00 90.06 217 PRO A O 1
ATOM 1775 N N . VAL A 1 218 ? -6.105 -15.124 4.601 1.00 91.69 218 VAL A N 1
ATOM 1776 C CA . VAL A 1 218 ? -5.899 -16.580 4.540 1.00 91.69 218 VAL A CA 1
ATOM 1777 C C . VAL A 1 218 ? -6.433 -17.148 3.223 1.00 91.69 218 VAL A C 1
ATOM 1779 O O . VAL A 1 218 ? -5.728 -17.888 2.543 1.00 91.69 218 VAL A O 1
ATOM 1782 N N . ALA A 1 219 ? -7.639 -16.755 2.813 1.00 92.00 219 ALA A N 1
ATOM 1783 C CA . ALA A 1 219 ? -8.227 -17.164 1.542 1.00 92.00 219 ALA A CA 1
ATOM 1784 C C . ALA A 1 219 ? -7.366 -16.728 0.349 1.00 92.00 219 ALA A C 1
ATOM 1786 O O . ALA A 1 219 ? -7.188 -17.503 -0.588 1.00 92.00 219 ALA A O 1
ATOM 1787 N N . LYS A 1 220 ? -6.786 -15.521 0.385 1.00 92.50 220 LYS A N 1
ATOM 1788 C CA . LYS A 1 220 ? -5.861 -15.048 -0.650 1.00 92.50 220 LYS A CA 1
ATOM 1789 C C . LYS A 1 220 ? -4.592 -15.897 -0.687 1.00 92.50 220 LYS A C 1
ATOM 1791 O O . LYS A 1 220 ? -4.152 -16.227 -1.779 1.00 92.50 220 LYS A O 1
ATOM 1796 N N . VAL A 1 221 ? -4.025 -16.286 0.459 1.00 92.75 221 VAL A N 1
ATOM 1797 C CA . VAL A 1 221 ? -2.856 -17.186 0.493 1.00 92.75 221 VAL A CA 1
ATOM 1798 C C . VAL A 1 221 ? -3.188 -18.512 -0.187 1.00 92.75 221 VAL A C 1
ATOM 1800 O O . VAL A 1 221 ? -2.433 -18.953 -1.046 1.00 92.75 221 VAL A O 1
ATOM 1803 N N . LEU A 1 222 ? -4.343 -19.101 0.129 1.00 93.88 222 LEU A N 1
ATOM 1804 C CA . LEU A 1 222 ? -4.792 -20.352 -0.489 1.00 93.88 222 LEU A CA 1
ATOM 1805 C C . LEU A 1 222 ? -5.049 -20.203 -1.995 1.00 93.88 222 LEU A C 1
ATOM 1807 O O . LEU A 1 222 ? -4.671 -21.080 -2.768 1.00 93.88 222 LEU A O 1
ATOM 1811 N N . LEU A 1 223 ? -5.654 -19.091 -2.425 1.00 94.12 223 LEU A N 1
ATOM 1812 C CA . LEU A 1 223 ? -5.855 -18.794 -3.844 1.00 94.12 223 LEU A CA 1
ATOM 1813 C C . LEU A 1 223 ? -4.513 -18.685 -4.575 1.00 94.12 223 LEU A C 1
ATOM 1815 O O . LEU A 1 223 ? -4.351 -19.299 -5.623 1.00 94.12 223 LEU A O 1
ATOM 1819 N N . VAL A 1 224 ? -3.565 -17.921 -4.021 1.00 94.12 224 VAL A N 1
ATOM 1820 C CA . VAL A 1 224 ? -2.236 -17.703 -4.611 1.00 94.12 224 VAL A CA 1
ATOM 1821 C C . VAL A 1 224 ? -1.440 -19.009 -4.685 1.00 94.12 224 VAL A C 1
ATOM 1823 O O . VAL A 1 224 ? -0.814 -19.278 -5.705 1.00 94.12 224 VAL A O 1
ATOM 1826 N N . ASP A 1 225 ? -1.503 -19.852 -3.653 1.00 94.56 225 ASP A N 1
ATOM 1827 C CA . ASP A 1 225 ? -0.884 -21.183 -3.669 1.00 94.56 225 ASP A CA 1
ATOM 1828 C C . ASP A 1 225 ? -1.510 -22.082 -4.747 1.00 94.56 225 ASP A C 1
ATOM 1830 O O . ASP A 1 225 ? -0.797 -22.715 -5.523 1.00 94.56 225 ASP A O 1
ATOM 1834 N N . SER A 1 226 ? -2.841 -22.079 -4.869 1.00 93.94 226 SER A N 1
ATOM 1835 C CA . SER A 1 226 ? -3.541 -22.849 -5.903 1.00 93.94 226 SER A CA 1
ATOM 1836 C C . SER A 1 226 ? -3.118 -22.440 -7.315 1.00 93.94 226 SER A C 1
ATOM 1838 O O . SER A 1 226 ? -2.788 -23.308 -8.119 1.00 93.94 226 SER A O 1
ATOM 1840 N N . ILE A 1 227 ? -3.096 -21.137 -7.619 1.00 94.88 227 ILE A N 1
ATOM 1841 C CA . ILE A 1 227 ? -2.681 -20.654 -8.948 1.00 94.88 227 ILE A CA 1
ATOM 1842 C C . ILE A 1 227 ? -1.182 -20.858 -9.187 1.00 94.88 227 ILE A C 1
ATOM 1844 O O . ILE A 1 227 ? -0.785 -21.098 -10.316 1.00 94.88 227 ILE A O 1
ATOM 1848 N N . SER A 1 228 ? -0.351 -20.815 -8.140 1.00 95.19 228 SER A N 1
ATOM 1849 C CA . SER A 1 228 ? 1.088 -21.092 -8.251 1.00 95.19 228 SER A CA 1
ATOM 1850 C C . SER A 1 228 ? 1.341 -22.534 -8.691 1.00 95.19 228 SER A C 1
ATOM 1852 O O . SER A 1 228 ? 2.198 -22.792 -9.530 1.00 95.19 228 SER A O 1
ATOM 1854 N N . ARG A 1 229 ? 0.561 -23.484 -8.158 1.00 94.31 229 ARG A N 1
ATOM 1855 C CA . ARG A 1 229 ? 0.634 -24.896 -8.558 1.00 94.31 229 ARG A CA 1
ATOM 1856 C C . ARG A 1 229 ? 0.141 -25.121 -9.983 1.00 94.31 229 ARG A C 1
ATOM 1858 O O . ARG A 1 229 ? 0.749 -25.902 -10.699 1.00 94.31 229 ARG A O 1
ATOM 1865 N N . GLU A 1 230 ? -0.940 -24.451 -10.380 1.00 92.50 230 GLU A N 1
ATOM 1866 C CA . GLU A 1 230 ? -1.484 -24.538 -11.743 1.00 92.50 230 GLU A CA 1
ATOM 1867 C C . GLU A 1 230 ? -0.527 -23.944 -12.788 1.00 92.50 230 GLU A C 1
ATOM 1869 O O . GLU A 1 230 ? -0.401 -24.471 -13.888 1.00 92.50 230 GLU A O 1
ATOM 1874 N N . GLU A 1 231 ? 0.182 -22.875 -12.428 1.00 93.56 231 GLU A N 1
ATOM 1875 C CA . GLU A 1 231 ? 1.151 -22.186 -13.286 1.00 93.56 231 GLU A CA 1
ATOM 1876 C C . GLU A 1 231 ? 2.580 -22.744 -13.171 1.00 93.56 231 GLU A C 1
ATOM 1878 O O . GLU A 1 231 ? 3.495 -22.213 -13.802 1.00 93.56 231 GLU A O 1
ATOM 1883 N N . GLU A 1 232 ? 2.778 -23.782 -12.347 1.00 93.94 232 GLU A N 1
ATOM 1884 C CA . GLU A 1 232 ? 4.073 -24.413 -12.046 1.00 93.94 232 GLU A CA 1
ATOM 1885 C C . GLU A 1 232 ? 5.176 -23.399 -11.681 1.00 93.94 232 GLU A C 1
ATOM 1887 O O . GLU A 1 232 ? 6.354 -23.557 -12.003 1.00 93.94 232 GLU A O 1
ATOM 1892 N N . THR A 1 233 ? 4.793 -22.324 -10.992 1.00 93.75 233 THR A N 1
ATOM 1893 C CA . THR A 1 233 ? 5.679 -21.208 -10.655 1.00 93.75 233 THR A CA 1
ATOM 1894 C C . THR A 1 233 ? 5.291 -20.579 -9.327 1.00 93.75 233 THR A C 1
ATOM 1896 O O . THR A 1 233 ? 4.132 -20.599 -8.923 1.00 93.75 233 THR A O 1
ATOM 1899 N N . ASN A 1 234 ? 6.260 -20.003 -8.621 1.00 91.94 234 ASN A N 1
ATOM 1900 C CA . ASN A 1 234 ? 5.994 -19.361 -7.341 1.00 91.94 234 ASN A CA 1
ATOM 1901 C C . ASN A 1 234 ? 5.462 -17.939 -7.561 1.00 91.94 234 ASN A C 1
ATOM 1903 O O . ASN A 1 234 ? 6.233 -17.011 -7.819 1.00 91.94 234 ASN A O 1
ATOM 1907 N N . ILE A 1 235 ? 4.145 -17.763 -7.454 1.00 91.88 235 ILE A N 1
ATOM 1908 C CA . ILE A 1 235 ? 3.513 -16.450 -7.565 1.00 91.88 235 ILE A CA 1
ATOM 1909 C C . ILE A 1 235 ? 3.511 -15.791 -6.188 1.00 91.88 235 ILE A C 1
ATOM 1911 O O . ILE A 1 235 ? 2.959 -16.299 -5.213 1.00 91.88 235 ILE A O 1
ATOM 1915 N N . SER A 1 236 ? 4.112 -14.607 -6.113 1.00 88.31 236 SER A N 1
ATOM 1916 C CA . SER A 1 236 ? 4.173 -13.843 -4.873 1.00 88.31 236 SER A CA 1
ATOM 1917 C C . SER A 1 236 ? 2.791 -13.328 -4.466 1.00 88.31 236 SER A C 1
ATOM 1919 O O . SER A 1 236 ? 2.093 -12.609 -5.190 1.00 88.31 236 SER A O 1
ATOM 1921 N N . TYR A 1 237 ? 2.417 -13.648 -3.230 1.00 87.69 237 TYR A N 1
ATOM 1922 C CA . TYR A 1 237 ? 1.207 -13.141 -2.596 1.00 87.69 237 TYR A CA 1
ATOM 1923 C C . TYR A 1 237 ? 1.203 -11.604 -2.482 1.00 87.69 237 TYR A C 1
ATOM 1925 O O . TYR A 1 237 ? 0.158 -10.964 -2.668 1.00 87.69 237 TYR A O 1
ATOM 1933 N N . ASN A 1 238 ? 2.366 -11.006 -2.197 1.00 84.81 238 ASN A N 1
ATOM 1934 C CA . ASN A 1 238 ? 2.522 -9.554 -2.049 1.00 84.81 238 ASN A CA 1
ATOM 1935 C C . ASN A 1 238 ? 2.233 -8.818 -3.368 1.00 84.81 238 ASN A C 1
ATOM 1937 O O . ASN A 1 238 ? 1.714 -7.698 -3.366 1.00 84.81 238 ASN A O 1
ATOM 1941 N N . ASP A 1 239 ? 2.487 -9.499 -4.484 1.00 84.06 239 ASP A N 1
ATOM 1942 C CA . ASP A 1 239 ? 2.418 -8.969 -5.845 1.00 84.06 239 ASP A CA 1
ATOM 1943 C C . ASP A 1 239 ? 1.074 -9.220 -6.538 1.00 84.06 239 ASP A C 1
ATOM 1945 O O . ASP A 1 239 ? 0.901 -8.945 -7.728 1.00 84.06 239 ASP A O 1
ATOM 1949 N N . THR A 1 240 ? 0.092 -9.698 -5.772 1.00 88.19 240 THR A N 1
ATOM 1950 C CA . THR A 1 240 ? -1.277 -9.948 -6.221 1.00 88.19 240 THR A CA 1
ATOM 1951 C C . THR A 1 240 ? -2.217 -8.838 -5.737 1.00 88.19 240 THR A C 1
ATOM 1953 O O . THR A 1 240 ? -2.384 -8.619 -4.531 1.00 88.19 240 THR A O 1
ATOM 1956 N N . TYR A 1 241 ? -2.862 -8.141 -6.674 1.00 87.62 241 TYR A N 1
ATOM 1957 C CA . TYR A 1 241 ? -3.569 -6.880 -6.429 1.00 87.62 241 TYR A CA 1
ATOM 1958 C C . TYR A 1 241 ? -5.077 -7.007 -6.557 1.00 87.62 241 TYR A C 1
ATOM 1960 O O . TYR A 1 241 ? -5.534 -7.453 -7.604 1.00 87.62 241 TYR A O 1
ATOM 1968 N N . PRO A 1 242 ? -5.877 -6.554 -5.580 1.00 89.06 242 PRO A N 1
ATOM 1969 C CA . PRO A 1 242 ? -7.325 -6.587 -5.703 1.00 89.06 242 PRO A CA 1
ATOM 1970 C C . PRO A 1 242 ? -7.764 -5.566 -6.754 1.00 89.06 242 PRO A C 1
ATOM 1972 O O . PRO A 1 242 ? -7.501 -4.381 -6.596 1.00 89.06 242 PRO A O 1
ATOM 1975 N N . VAL A 1 243 ? -8.455 -6.008 -7.805 1.00 87.56 243 VAL A N 1
ATOM 1976 C CA . VAL A 1 243 ? -9.029 -5.130 -8.848 1.00 87.56 243 VAL A CA 1
ATOM 1977 C C . VAL A 1 243 ? -10.531 -4.912 -8.660 1.00 87.56 243 VAL A C 1
ATOM 1979 O O . VAL A 1 243 ? -11.081 -3.898 -9.084 1.00 87.56 243 VAL A O 1
ATOM 1982 N N . SER A 1 244 ? -11.197 -5.844 -7.986 1.00 87.19 244 SER A N 1
ATOM 1983 C CA . SER A 1 244 ? -12.565 -5.713 -7.489 1.00 87.19 244 SER A CA 1
ATOM 1984 C C . SER A 1 244 ? -12.758 -6.671 -6.316 1.00 87.19 244 SER A C 1
ATOM 1986 O O . SER A 1 244 ? -11.845 -7.415 -5.959 1.00 87.19 244 SER A O 1
ATOM 1988 N N . ILE A 1 245 ? -13.950 -6.687 -5.718 1.00 87.50 245 ILE A N 1
ATOM 1989 C CA . ILE A 1 245 ? -14.279 -7.640 -4.649 1.00 87.50 245 ILE A CA 1
ATOM 1990 C C . ILE A 1 245 ? -13.984 -9.064 -5.137 1.00 87.50 245 ILE A C 1
ATOM 1992 O O . ILE A 1 245 ? -14.516 -9.494 -6.160 1.00 87.50 245 ILE A O 1
ATOM 1996 N N . GLY A 1 246 ? -13.079 -9.742 -4.427 1.00 88.19 246 GLY A N 1
ATOM 1997 C CA . GLY A 1 246 ? -12.639 -11.114 -4.679 1.00 88.19 246 GLY A CA 1
ATOM 1998 C C . GLY A 1 246 ? -11.973 -11.398 -6.028 1.00 88.19 246 GLY A C 1
ATOM 1999 O O . GLY A 1 246 ? -11.806 -12.568 -6.368 1.00 88.19 246 GLY A O 1
ATOM 2000 N N . LYS A 1 247 ? -11.598 -10.366 -6.792 1.00 91.62 247 LYS A N 1
ATOM 2001 C CA . LYS A 1 247 ? -10.824 -10.509 -8.030 1.00 91.62 247 LYS A CA 1
ATOM 2002 C C . LYS A 1 247 ? -9.492 -9.809 -7.901 1.00 91.62 247 LYS A C 1
ATOM 2004 O O . LYS A 1 247 ? -9.425 -8.683 -7.404 1.00 91.62 247 LYS A O 1
ATOM 2009 N N . PHE A 1 248 ? -8.459 -10.442 -8.432 1.00 91.94 248 PHE A N 1
ATOM 2010 C CA . PHE A 1 248 ? -7.100 -9.960 -8.352 1.00 91.94 248 PHE A CA 1
ATOM 2011 C C . PHE A 1 248 ? -6.406 -9.975 -9.708 1.00 91.94 248 PHE A C 1
ATOM 2013 O O . PHE A 1 248 ? -6.766 -10.725 -10.614 1.00 91.94 248 PHE A O 1
ATOM 2020 N N . LEU A 1 249 ? -5.395 -9.127 -9.823 1.00 91.94 249 LEU A N 1
ATOM 2021 C CA . LEU A 1 249 ? -4.410 -9.156 -10.883 1.00 91.94 249 LEU A CA 1
ATOM 2022 C C . LEU A 1 249 ? -3.090 -9.625 -10.275 1.00 91.94 249 LEU A C 1
ATOM 2024 O O . LEU A 1 249 ? -2.543 -8.958 -9.395 1.00 91.94 249 LEU A O 1
ATOM 2028 N N . ALA A 1 250 ? -2.613 -10.778 -10.721 1.00 92.44 250 ALA A N 1
ATOM 2029 C CA . ALA A 1 250 ? -1.305 -11.313 -10.379 1.00 92.44 250 ALA A CA 1
ATOM 2030 C C . ALA A 1 250 ? -0.366 -11.168 -11.580 1.00 92.44 250 ALA A C 1
ATOM 2032 O O . ALA A 1 250 ? -0.812 -11.096 -12.728 1.00 92.44 250 ALA A O 1
ATOM 2033 N N . ALA A 1 251 ? 0.931 -11.113 -11.311 1.00 92.25 251 ALA A N 1
ATOM 2034 C CA . ALA A 1 251 ? 1.962 -11.119 -12.335 1.00 92.25 251 ALA A CA 1
ATOM 2035 C C . ALA A 1 251 ? 3.172 -11.908 -11.836 1.00 92.25 251 ALA A C 1
ATOM 2037 O O . ALA A 1 251 ? 3.417 -11.970 -10.631 1.00 92.25 251 ALA A O 1
ATOM 2038 N N . TYR A 1 252 ? 3.914 -12.506 -12.762 1.00 93.62 252 TYR A N 1
ATOM 2039 C CA . TYR A 1 252 ? 5.201 -13.129 -12.478 1.00 93.62 252 TYR A CA 1
ATOM 2040 C C . TYR A 1 252 ? 6.108 -13.083 -13.714 1.00 93.62 252 TYR A C 1
ATOM 2042 O O . TYR A 1 252 ? 5.650 -12.875 -14.844 1.00 93.62 252 TYR A O 1
ATOM 2050 N N . GLN A 1 253 ? 7.413 -13.248 -13.500 1.00 94.19 253 GLN A N 1
ATOM 2051 C CA . GLN A 1 253 ? 8.384 -13.370 -14.584 1.00 94.19 253 GLN A CA 1
ATOM 2052 C C . GLN A 1 253 ? 8.240 -14.731 -15.261 1.00 94.19 253 GLN A C 1
ATOM 2054 O O . GLN A 1 253 ? 8.455 -15.759 -14.627 1.00 94.19 253 GLN A O 1
ATOM 2059 N N . TYR A 1 254 ? 7.884 -14.727 -16.545 1.00 93.75 254 TYR A N 1
ATOM 2060 C CA . TYR A 1 254 ? 7.744 -15.957 -17.320 1.00 93.75 254 TYR A CA 1
ATOM 2061 C C . TYR A 1 254 ? 9.072 -16.372 -17.955 1.00 93.75 254 TYR A C 1
ATOM 2063 O O . TYR A 1 254 ? 9.463 -17.530 -17.874 1.00 93.75 254 TYR A O 1
ATOM 2071 N N . ASP A 1 255 ? 9.777 -15.410 -18.552 1.00 93.38 255 ASP A N 1
ATOM 2072 C CA . ASP A 1 255 ? 11.127 -15.574 -19.088 1.00 93.38 255 ASP A CA 1
ATOM 2073 C C . ASP A 1 255 ? 11.917 -14.255 -18.947 1.00 93.38 255 ASP A C 1
ATOM 2075 O O . ASP A 1 255 ? 11.483 -13.300 -18.285 1.00 93.38 255 ASP A O 1
ATOM 2079 N N . ASP A 1 256 ? 13.116 -14.186 -19.523 1.00 91.69 256 ASP A N 1
ATOM 2080 C CA . ASP A 1 256 ? 13.957 -12.988 -19.445 1.00 91.69 256 ASP A CA 1
ATOM 2081 C C . ASP A 1 256 ? 13.356 -11.788 -20.183 1.00 91.69 256 ASP A C 1
ATOM 2083 O O . ASP A 1 256 ? 13.569 -10.652 -19.758 1.00 91.69 256 ASP A O 1
ATOM 2087 N N . ALA A 1 257 ? 12.526 -12.023 -21.200 1.00 93.75 257 ALA A N 1
ATOM 2088 C CA . ALA A 1 257 ? 11.938 -10.995 -22.047 1.00 93.75 257 ALA A CA 1
ATOM 2089 C C . ALA A 1 257 ? 10.502 -10.621 -21.660 1.00 93.75 257 ALA A C 1
ATOM 2091 O O . ALA A 1 257 ? 10.041 -9.557 -22.067 1.00 93.75 257 ALA A O 1
ATOM 2092 N N . ARG A 1 258 ? 9.781 -11.454 -20.895 1.00 95.88 258 ARG A N 1
ATOM 2093 C CA . ARG A 1 258 ? 8.332 -11.309 -20.689 1.00 95.88 258 ARG A CA 1
ATOM 2094 C C . ARG A 1 258 ? 7.861 -11.555 -19.261 1.00 95.88 258 ARG A C 1
ATOM 2096 O O . ARG A 1 258 ? 8.356 -12.425 -18.542 1.00 95.88 258 ARG A O 1
ATOM 2103 N N . TYR A 1 259 ? 6.806 -10.838 -18.891 1.00 95.94 259 TYR A N 1
ATOM 2104 C CA . TYR A 1 259 ? 5.948 -11.169 -17.757 1.00 95.94 259 TYR A CA 1
ATOM 2105 C C . TYR A 1 259 ? 4.702 -11.915 -18.227 1.00 95.94 259 TYR A C 1
ATOM 2107 O O . TYR A 1 259 ? 4.201 -11.669 -19.327 1.00 95.94 259 TYR A O 1
ATOM 2115 N N . LYS A 1 260 ? 4.157 -12.772 -17.361 1.00 95.25 260 LYS A N 1
ATOM 2116 C CA . LYS A 1 260 ? 2.794 -13.289 -17.501 1.00 95.25 260 LYS A CA 1
ATOM 2117 C C . LYS A 1 260 ? 1.902 -12.622 -16.463 1.00 95.25 260 LYS A C 1
ATOM 2119 O O . LYS A 1 260 ? 2.246 -12.561 -15.284 1.00 95.25 260 LYS A O 1
ATOM 2124 N N . LEU A 1 261 ? 0.762 -12.105 -16.909 1.00 94.38 261 LEU A N 1
ATOM 2125 C CA . LEU A 1 261 ? -0.261 -11.494 -16.067 1.00 94.38 261 LEU A CA 1
ATOM 2126 C C . LEU A 1 261 ? -1.486 -12.392 -16.019 1.00 94.38 261 LEU A C 1
ATOM 2128 O O . LEU A 1 261 ? -1.933 -12.888 -17.051 1.00 94.38 261 LEU A O 1
ATOM 2132 N N . LEU A 1 262 ? -2.067 -12.524 -14.832 1.00 94.69 262 LEU A N 1
ATOM 2133 C CA . LEU A 1 262 ? -3.230 -13.359 -14.571 1.00 94.69 262 LEU A CA 1
ATOM 2134 C C . LEU A 1 262 ? -4.332 -12.526 -13.925 1.00 94.69 262 LEU A C 1
ATOM 2136 O O . LEU A 1 262 ? -4.118 -11.871 -12.905 1.00 94.69 262 LEU A O 1
ATOM 2140 N N . LYS A 1 263 ? -5.537 -12.588 -14.486 1.00 93.81 263 LYS A N 1
ATOM 2141 C CA . LYS A 1 263 ? -6.752 -12.168 -13.785 1.00 93.81 263 LYS A CA 1
ATOM 2142 C C . LYS A 1 263 ? -7.285 -13.377 -13.048 1.00 93.81 263 LYS A C 1
ATOM 2144 O O . LYS A 1 263 ? -7.649 -14.355 -13.691 1.00 93.81 263 LYS A O 1
ATOM 2149 N N . VAL A 1 264 ? -7.326 -13.301 -11.728 1.00 94.31 264 VAL A N 1
ATOM 2150 C CA . VAL A 1 264 ? -7.732 -14.412 -10.866 1.00 94.31 264 VAL A CA 1
ATOM 2151 C C . VAL A 1 264 ? -8.913 -14.008 -9.997 1.00 94.31 264 VAL A C 1
ATOM 2153 O O . VAL A 1 264 ? -9.097 -12.828 -9.693 1.00 94.31 264 VAL A O 1
ATOM 2156 N N . SER A 1 265 ? -9.727 -14.969 -9.582 1.00 93.12 265 SER A N 1
ATOM 2157 C CA . SER A 1 265 ? -10.833 -14.728 -8.661 1.00 93.12 265 SER A CA 1
ATOM 2158 C C . SER A 1 265 ? -10.977 -15.853 -7.648 1.00 93.12 265 SER A C 1
ATOM 2160 O O . SER A 1 265 ? -10.623 -16.998 -7.923 1.00 93.12 265 SER A O 1
ATOM 2162 N N . TYR A 1 266 ? -11.549 -15.541 -6.483 1.00 90.50 266 TYR A N 1
ATOM 2163 C CA . TYR A 1 266 ? -11.866 -16.566 -5.484 1.00 90.50 266 TYR A CA 1
ATOM 2164 C C . TYR A 1 266 ? -12.864 -17.616 -5.983 1.00 90.50 266 TYR A C 1
ATOM 2166 O O . TYR A 1 266 ? -12.909 -18.711 -5.435 1.00 90.50 266 TYR A O 1
ATOM 2174 N N . TRP A 1 267 ? -13.688 -17.284 -6.979 1.00 91.12 267 TRP A N 1
ATOM 2175 C CA . TRP A 1 267 ? -14.780 -18.148 -7.429 1.00 91.12 267 TRP A CA 1
ATOM 2176 C C . TRP A 1 267 ? -14.377 -19.091 -8.556 1.00 91.12 267 TRP A C 1
ATOM 2178 O O . TRP A 1 267 ? -14.933 -20.179 -8.654 1.00 91.12 267 TRP A O 1
ATOM 2188 N N . SER A 1 268 ? -13.459 -18.665 -9.422 1.00 90.88 268 SER A N 1
ATOM 2189 C CA . SER A 1 268 ? -13.145 -19.376 -10.664 1.00 90.88 268 SER A CA 1
ATOM 2190 C C . SER A 1 268 ? -11.655 -19.634 -10.879 1.00 90.88 268 SER A C 1
ATOM 2192 O O . SER A 1 268 ? -11.300 -20.136 -11.938 1.00 90.88 268 SER A O 1
ATOM 2194 N N . GLY A 1 269 ? -10.777 -19.267 -9.939 1.00 91.19 269 GLY A N 1
ATOM 2195 C CA . GLY A 1 269 ? -9.331 -19.369 -10.148 1.00 91.19 269 GLY A CA 1
ATOM 2196 C C . GLY A 1 269 ? -8.860 -18.412 -11.245 1.00 91.19 269 GLY A C 1
ATOM 2197 O O . GLY A 1 269 ? -9.235 -17.236 -11.233 1.00 91.19 269 GLY A O 1
ATOM 2198 N N . VAL A 1 270 ? -8.046 -18.890 -12.189 1.00 93.38 270 VAL A N 1
ATOM 2199 C CA . VAL A 1 270 ? -7.541 -18.094 -13.320 1.00 93.38 270 VAL A CA 1
ATOM 2200 C C . VAL A 1 270 ? -8.655 -17.835 -14.344 1.00 93.38 270 VAL A C 1
ATOM 2202 O O . VAL A 1 270 ? -9.122 -18.732 -15.034 1.00 93.38 270 VAL A O 1
ATOM 220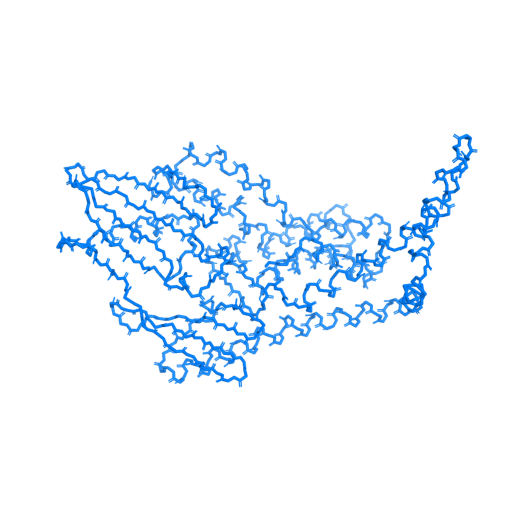5 N N . GLU A 1 271 ? -9.082 -16.578 -14.476 1.00 92.56 271 GLU A N 1
ATOM 2206 C CA . GLU A 1 271 ? -10.089 -16.154 -15.460 1.00 92.56 271 GLU A CA 1
ATOM 2207 C C . GLU A 1 271 ? -9.471 -15.848 -16.829 1.00 92.56 271 GLU A C 1
ATOM 2209 O O . GLU A 1 271 ? -10.086 -16.113 -17.862 1.00 92.56 271 GLU A O 1
ATOM 2214 N N . LYS A 1 272 ? -8.296 -15.204 -16.846 1.00 92.62 272 LYS A N 1
ATOM 2215 C CA . LYS A 1 272 ? -7.575 -14.810 -18.068 1.00 92.62 272 LYS A CA 1
ATOM 2216 C C . LYS A 1 272 ? -6.078 -14.738 -17.808 1.00 92.62 272 LYS A C 1
ATOM 2218 O O . LYS A 1 272 ? -5.674 -14.308 -16.729 1.00 92.62 272 LYS A O 1
ATOM 2223 N N . SER A 1 273 ? -5.282 -15.030 -18.830 1.00 93.19 273 SER A N 1
ATOM 2224 C CA . SER A 1 273 ? -3.833 -14.854 -18.819 1.00 93.19 273 SER A CA 1
ATOM 2225 C C . SER A 1 273 ? -3.352 -14.102 -20.063 1.00 93.19 273 SER A C 1
ATOM 2227 O O . SER A 1 273 ? -3.966 -14.187 -21.127 1.00 93.19 273 SER A O 1
ATOM 2229 N N . PHE A 1 274 ? -2.281 -13.321 -19.915 1.00 92.19 274 PHE A N 1
ATOM 2230 C CA . PHE A 1 274 ? -1.677 -12.523 -20.987 1.00 92.19 274 PHE A CA 1
ATOM 2231 C C . PHE A 1 274 ? -0.162 -12.450 -20.799 1.00 92.19 274 PHE A C 1
ATOM 2233 O O . PHE A 1 274 ? 0.319 -12.531 -19.669 1.00 92.19 274 PHE A O 1
ATOM 2240 N N . TYR A 1 275 ? 0.573 -12.236 -21.888 1.00 94.88 275 TYR A N 1
ATOM 2241 C CA . TYR A 1 275 ? 2.014 -11.991 -21.864 1.00 94.88 275 TYR A CA 1
ATOM 2242 C C . TYR A 1 275 ? 2.314 -10.534 -22.192 1.00 94.88 275 TYR A C 1
ATOM 2244 O O . TYR A 1 275 ? 1.601 -9.919 -22.986 1.00 94.88 275 TYR A O 1
ATOM 2252 N N . ILE A 1 276 ? 3.358 -9.994 -21.570 1.00 94.38 276 ILE A N 1
ATOM 2253 C CA . ILE A 1 276 ? 3.808 -8.616 -21.769 1.00 94.38 276 ILE A CA 1
ATOM 2254 C C . ILE A 1 276 ? 5.317 -8.608 -21.909 1.00 94.38 276 ILE A C 1
ATOM 2256 O O . ILE A 1 276 ? 6.013 -9.126 -21.035 1.00 94.38 276 ILE A O 1
ATOM 2260 N N . ASP A 1 277 ? 5.803 -7.987 -22.976 1.00 95.38 277 ASP A N 1
ATOM 2261 C CA . ASP A 1 277 ? 7.228 -7.785 -23.197 1.00 95.38 277 ASP A CA 1
ATOM 2262 C C . ASP A 1 277 ? 7.778 -6.747 -22.211 1.00 95.38 277 ASP A C 1
ATOM 2264 O O . ASP A 1 277 ? 7.190 -5.685 -21.994 1.00 95.38 277 ASP A O 1
ATOM 2268 N N . LYS A 1 278 ? 8.920 -7.059 -21.596 1.00 95.19 278 LYS A N 1
ATOM 2269 C CA . LYS A 1 278 ? 9.604 -6.172 -20.648 1.00 95.19 278 LYS A CA 1
ATOM 2270 C C . LYS A 1 278 ? 10.178 -4.948 -21.335 1.00 95.19 278 LYS A C 1
ATOM 2272 O O . LYS A 1 278 ? 10.228 -3.892 -20.720 1.00 95.19 278 LYS A O 1
ATOM 2277 N N . VAL A 1 279 ? 10.624 -5.088 -22.579 1.00 95.81 279 VAL A N 1
ATOM 2278 C CA . VAL A 1 279 ? 11.188 -3.996 -23.371 1.00 95.81 279 VAL A CA 1
ATOM 2279 C C . VAL A 1 279 ? 10.463 -3.953 -24.704 1.00 95.81 279 VAL A C 1
ATOM 2281 O O . VAL A 1 279 ? 10.433 -4.933 -25.441 1.00 95.81 279 VAL A O 1
ATOM 2284 N N . THR A 1 280 ? 9.892 -2.798 -25.009 1.00 95.19 280 THR A N 1
ATOM 2285 C CA . THR A 1 280 ? 9.276 -2.488 -26.297 1.00 95.19 280 THR A CA 1
ATOM 2286 C C . THR A 1 280 ? 10.062 -1.354 -26.935 1.00 95.19 280 THR A C 1
ATOM 2288 O O . THR A 1 280 ? 10.450 -0.404 -26.255 1.00 95.19 280 THR A O 1
ATOM 2291 N N . VAL A 1 281 ? 10.351 -1.467 -28.230 1.00 95.00 281 VAL A N 1
ATOM 2292 C CA . VAL A 1 281 ? 11.160 -0.484 -28.960 1.00 95.00 281 VAL A CA 1
ATOM 2293 C C . VAL A 1 281 ? 10.312 0.117 -30.067 1.00 95.00 281 VAL A C 1
ATOM 2295 O O . VAL A 1 281 ? 9.730 -0.606 -30.874 1.00 95.00 281 VAL A O 1
ATOM 2298 N N . SER A 1 282 ? 10.227 1.443 -30.087 1.00 92.31 282 SER A N 1
ATOM 2299 C CA . SER A 1 282 ? 9.574 2.203 -31.150 1.00 92.31 282 SER A CA 1
ATOM 2300 C C . SER A 1 282 ? 10.635 2.935 -31.967 1.00 92.31 282 SER A C 1
ATOM 2302 O O . SER A 1 282 ? 11.261 3.869 -31.470 1.00 92.31 282 SER A O 1
ATOM 2304 N N . GLY A 1 283 ? 10.823 2.516 -33.221 1.00 86.12 283 GLY A N 1
ATOM 2305 C CA . GLY A 1 283 ? 11.869 3.033 -34.111 1.00 86.12 283 GLY A CA 1
ATOM 2306 C C . GLY A 1 283 ? 13.123 2.154 -34.139 1.00 86.12 283 GLY A C 1
ATOM 2307 O O . GLY A 1 283 ? 13.086 0.999 -33.720 1.00 86.12 283 GLY A O 1
ATOM 2308 N N . ASP A 1 284 ? 14.221 2.703 -34.661 1.00 87.06 284 ASP A N 1
ATOM 2309 C CA . ASP A 1 284 ? 15.512 2.016 -34.782 1.00 87.06 284 ASP A CA 1
ATOM 2310 C C . ASP A 1 284 ? 16.464 2.473 -33.667 1.00 87.06 284 ASP A C 1
ATOM 2312 O O . ASP A 1 284 ? 17.157 3.480 -33.793 1.00 87.06 284 ASP A O 1
ATOM 2316 N N . VAL A 1 285 ? 16.437 1.756 -32.538 1.00 91.25 285 VAL A N 1
ATOM 2317 C CA . VAL A 1 285 ? 17.293 2.008 -31.366 1.00 91.25 285 VAL A CA 1
ATOM 2318 C C . VAL A 1 285 ? 18.051 0.714 -31.034 1.00 91.25 285 VAL A C 1
ATOM 2320 O O . VAL A 1 285 ? 17.594 -0.074 -30.202 1.00 91.25 285 VAL A O 1
ATOM 2323 N N . PRO A 1 286 ? 19.190 0.436 -31.695 1.00 88.19 286 PRO A N 1
ATOM 2324 C CA . PRO A 1 286 ? 19.886 -0.852 -31.586 1.00 88.19 286 PRO A CA 1
ATOM 2325 C C . PRO A 1 286 ? 20.447 -1.137 -30.182 1.00 88.19 286 PRO A C 1
ATOM 2327 O O . PRO A 1 286 ? 20.646 -2.289 -29.809 1.00 88.19 286 PRO A O 1
ATOM 2330 N N . ASP A 1 287 ? 20.670 -0.097 -29.382 1.00 92.75 287 ASP A N 1
ATOM 2331 C CA . ASP A 1 287 ? 21.163 -0.136 -28.005 1.00 92.75 287 ASP A CA 1
ATOM 2332 C C . ASP A 1 287 ? 20.049 0.020 -26.947 1.00 92.75 287 ASP A C 1
ATOM 2334 O O . ASP A 1 287 ? 20.328 0.287 -25.775 1.00 92.75 287 ASP A O 1
ATOM 2338 N N . ALA A 1 288 ? 18.778 -0.189 -27.322 1.00 93.38 288 ALA A N 1
ATOM 2339 C CA . ALA A 1 288 ? 17.618 0.002 -26.443 1.00 93.38 288 ALA A CA 1
ATOM 2340 C C . ALA A 1 288 ? 17.714 -0.744 -25.101 1.00 93.38 288 ALA A C 1
ATOM 2342 O O . ALA A 1 288 ? 17.372 -0.183 -24.057 1.00 93.38 288 ALA A O 1
ATOM 2343 N N . SER A 1 289 ? 18.220 -1.981 -25.103 1.00 93.06 289 SER A N 1
ATOM 2344 C CA . SER A 1 289 ? 18.376 -2.780 -23.880 1.00 93.06 289 SER A CA 1
ATOM 2345 C C . SER A 1 289 ? 19.315 -2.123 -22.864 1.00 93.06 289 SER A C 1
ATOM 2347 O O . SER A 1 289 ? 19.038 -2.172 -21.668 1.00 93.06 289 SER A O 1
ATOM 2349 N N . ALA A 1 290 ? 20.382 -1.454 -23.317 1.00 94.56 290 ALA A N 1
ATOM 2350 C CA . ALA A 1 290 ? 21.321 -0.767 -22.430 1.00 94.56 290 ALA A CA 1
ATOM 2351 C C . ALA A 1 290 ? 20.675 0.456 -21.758 1.00 94.56 290 ALA A C 1
ATOM 2353 O O . ALA A 1 290 ? 20.892 0.711 -20.572 1.00 94.56 290 ALA A O 1
ATOM 2354 N N . TYR A 1 291 ? 19.832 1.190 -22.488 1.00 95.12 291 TYR A N 1
ATOM 2355 C CA . TYR A 1 291 ? 19.071 2.309 -21.930 1.00 95.12 291 TYR A CA 1
ATOM 2356 C C . TYR A 1 291 ? 17.983 1.852 -20.954 1.00 95.12 291 TYR A C 1
ATOM 2358 O O . TYR A 1 291 ? 17.814 2.471 -19.901 1.00 95.12 291 TYR A O 1
ATOM 2366 N N . ALA A 1 292 ? 17.283 0.755 -21.261 1.00 95.94 292 ALA A N 1
ATOM 2367 C CA . ALA A 1 292 ? 16.323 0.143 -20.345 1.00 95.94 292 ALA A CA 1
ATOM 2368 C C . ALA A 1 292 ? 17.003 -0.304 -19.039 1.00 95.94 292 ALA A C 1
ATOM 2370 O O . ALA A 1 292 ? 16.528 0.019 -17.950 1.00 95.94 292 ALA A O 1
ATOM 2371 N N . GLU A 1 293 ? 18.163 -0.962 -19.132 1.00 95.44 293 GLU A N 1
ATOM 2372 C CA . GLU A 1 293 ? 18.946 -1.371 -17.964 1.00 95.44 293 GLU A CA 1
ATOM 2373 C C . GLU A 1 293 ? 19.425 -0.164 -17.147 1.00 95.44 293 GLU A C 1
ATOM 2375 O O . GLU A 1 293 ? 19.286 -0.147 -15.922 1.00 95.44 293 GLU A O 1
ATOM 2380 N N . ARG A 1 294 ? 19.931 0.885 -17.810 1.00 94.81 294 ARG A N 1
ATOM 2381 C CA . ARG A 1 294 ? 20.352 2.127 -17.148 1.00 94.81 294 ARG A CA 1
ATOM 2382 C C . ARG A 1 294 ? 19.199 2.780 -16.383 1.00 94.81 294 ARG A C 1
ATOM 2384 O O . ARG A 1 294 ? 19.377 3.141 -15.221 1.00 94.81 294 ARG A O 1
ATOM 2391 N N . ALA A 1 295 ? 18.024 2.900 -17.001 1.00 95.19 295 ALA A N 1
ATOM 2392 C CA . ALA A 1 295 ? 16.827 3.424 -16.344 1.00 95.19 295 ALA A CA 1
ATOM 2393 C C . ALA A 1 295 ? 16.399 2.545 -15.155 1.00 95.19 295 ALA A C 1
ATOM 2395 O O . ALA A 1 295 ? 16.058 3.067 -14.095 1.00 95.19 295 ALA A O 1
ATOM 2396 N N . GLY A 1 296 ? 16.473 1.217 -15.303 1.00 94.88 296 GLY A N 1
ATOM 2397 C CA . GLY A 1 296 ? 16.198 0.265 -14.227 1.00 94.88 296 GLY A CA 1
ATOM 2398 C C . GLY A 1 296 ? 17.127 0.434 -13.024 1.00 94.88 296 GLY A C 1
ATOM 2399 O O . GLY A 1 296 ? 16.647 0.484 -11.893 1.00 94.88 296 GLY A O 1
ATOM 2400 N N . ARG A 1 297 ? 18.435 0.599 -13.258 1.00 94.06 297 ARG A N 1
ATOM 2401 C CA . ARG A 1 297 ? 19.424 0.838 -12.194 1.00 94.06 297 ARG A CA 1
ATOM 2402 C C . ARG A 1 297 ? 19.159 2.149 -11.457 1.00 94.06 297 ARG A C 1
ATOM 2404 O O . ARG A 1 297 ? 19.083 2.136 -10.231 1.00 94.06 297 ARG A O 1
ATOM 2411 N N . LEU A 1 298 ? 18.945 3.245 -12.192 1.00 93.00 298 LEU A N 1
ATOM 2412 C CA . LEU A 1 298 ? 18.596 4.543 -11.601 1.00 93.00 298 LEU A CA 1
ATOM 2413 C C . LEU A 1 298 ? 17.350 4.413 -10.722 1.00 93.00 298 LEU A C 1
ATOM 2415 O O . LEU A 1 298 ? 17.393 4.730 -9.537 1.00 93.00 298 LEU A O 1
ATOM 2419 N N . TYR A 1 299 ? 16.264 3.863 -11.270 1.00 92.75 299 TYR A N 1
ATOM 2420 C CA . TYR A 1 299 ? 15.024 3.651 -10.527 1.00 92.75 299 TYR A CA 1
ATOM 2421 C C . TYR A 1 299 ? 15.237 2.822 -9.250 1.00 92.75 299 TYR A C 1
ATOM 2423 O O . TYR A 1 299 ? 14.758 3.215 -8.184 1.00 92.75 299 TYR A O 1
ATOM 2431 N N . SER A 1 300 ? 16.013 1.734 -9.325 1.00 91.31 300 SER A N 1
ATOM 2432 C CA . SER A 1 300 ? 16.279 0.848 -8.184 1.00 91.31 300 SER A CA 1
ATOM 2433 C C . SER A 1 300 ? 17.064 1.499 -7.037 1.00 91.31 300 SER A C 1
ATOM 2435 O O . SER A 1 300 ? 16.962 1.039 -5.902 1.00 91.31 300 SER A O 1
ATOM 2437 N N . ASN A 1 301 ? 17.789 2.590 -7.298 1.00 89.88 301 ASN A N 1
ATOM 2438 C CA . ASN A 1 301 ? 18.497 3.346 -6.260 1.00 89.88 301 ASN A CA 1
ATOM 2439 C C . ASN A 1 301 ? 17.579 4.323 -5.511 1.00 89.88 301 ASN A C 1
ATOM 2441 O O . ASN A 1 301 ? 17.903 4.781 -4.419 1.00 89.88 301 ASN A O 1
ATOM 2445 N N . SER A 1 302 ? 16.410 4.639 -6.066 1.00 85.38 302 SER A N 1
ATOM 2446 C CA . SER A 1 302 ? 15.497 5.627 -5.497 1.00 85.38 302 SER A CA 1
ATOM 2447 C C . SER A 1 302 ? 14.370 5.010 -4.664 1.00 85.38 302 SER A C 1
ATOM 2449 O O . SER A 1 302 ? 13.937 3.881 -4.895 1.00 85.38 302 SER A O 1
ATOM 2451 N N . VAL A 1 303 ? 13.854 5.786 -3.707 1.00 85.94 303 VAL A N 1
ATOM 2452 C CA . VAL A 1 303 ? 12.586 5.508 -3.007 1.00 85.94 303 VAL A CA 1
ATOM 2453 C C . VAL A 1 303 ? 11.597 6.668 -3.177 1.00 85.94 303 VAL A C 1
ATOM 2455 O O . VAL A 1 303 ? 12.041 7.825 -3.205 1.00 85.94 303 VAL A O 1
ATOM 2458 N N . PRO A 1 304 ? 10.274 6.404 -3.234 1.00 85.00 304 PRO A N 1
ATOM 2459 C CA . PRO A 1 304 ? 9.619 5.086 -3.185 1.00 85.00 304 PRO A CA 1
ATOM 2460 C C . PRO A 1 304 ? 9.729 4.276 -4.485 1.00 85.00 304 PRO A C 1
ATOM 2462 O O . PRO A 1 304 ? 9.753 4.839 -5.574 1.00 85.00 304 PRO A O 1
ATOM 2465 N N . GLN A 1 305 ? 9.684 2.947 -4.359 1.00 86.31 305 GLN A N 1
ATOM 2466 C CA . GLN A 1 305 ? 9.593 2.018 -5.490 1.00 86.31 305 GLN A CA 1
ATOM 2467 C C . GLN A 1 305 ? 8.131 1.596 -5.716 1.00 86.31 305 GLN A C 1
ATOM 2469 O O . GLN A 1 305 ? 7.630 0.626 -5.138 1.00 86.31 305 GLN A O 1
ATOM 2474 N N . ALA A 1 306 ? 7.415 2.378 -6.528 1.00 84.06 306 ALA A N 1
ATOM 2475 C CA . ALA A 1 306 ? 5.990 2.173 -6.815 1.00 84.06 306 ALA A CA 1
ATOM 2476 C C . ALA A 1 306 ? 5.701 1.103 -7.892 1.00 84.06 306 ALA A C 1
ATOM 2478 O O . ALA A 1 306 ? 4.610 0.541 -7.925 1.00 84.06 306 ALA A O 1
ATOM 2479 N N . ILE A 1 307 ? 6.664 0.827 -8.768 1.00 89.38 307 ILE A N 1
ATOM 2480 C CA . ILE A 1 307 ? 6.602 -0.155 -9.858 1.00 89.38 307 ILE A CA 1
ATOM 2481 C C . ILE A 1 307 ? 7.241 -1.466 -9.389 1.00 89.38 307 ILE A C 1
ATOM 2483 O O . ILE A 1 307 ? 8.421 -1.454 -9.033 1.00 89.38 307 ILE A O 1
ATOM 2487 N N . ASP A 1 308 ? 6.496 -2.580 -9.430 1.00 88.50 308 ASP A N 1
ATOM 2488 C CA . ASP A 1 308 ? 7.031 -3.910 -9.065 1.00 88.50 308 ASP A CA 1
ATOM 2489 C C . ASP A 1 308 ? 7.392 -4.758 -10.288 1.00 88.50 308 ASP A C 1
ATOM 2491 O O . ASP A 1 308 ? 8.322 -5.555 -10.230 1.00 88.50 308 ASP A O 1
ATOM 2495 N N . PHE A 1 309 ? 6.657 -4.599 -11.395 1.00 91.69 309 PHE A N 1
ATOM 2496 C CA . PHE A 1 309 ? 6.923 -5.310 -12.652 1.00 91.69 309 PHE A CA 1
ATOM 2497 C C . PHE A 1 309 ? 7.323 -4.296 -13.718 1.00 91.69 309 PHE A C 1
ATOM 2499 O O . PHE A 1 309 ? 6.468 -3.878 -14.506 1.00 91.69 309 PHE A O 1
ATOM 2506 N N . PRO A 1 310 ? 8.591 -3.848 -13.722 1.00 94.38 310 PRO A N 1
ATOM 2507 C CA . PRO A 1 310 ? 9.038 -2.780 -14.597 1.00 94.38 310 PRO A CA 1
ATOM 2508 C C . PRO A 1 310 ? 9.000 -3.220 -16.058 1.00 94.38 310 PRO A C 1
ATOM 2510 O O . PRO A 1 310 ? 9.606 -4.230 -16.426 1.00 94.38 310 PRO A O 1
ATOM 2513 N N . VAL A 1 311 ? 8.296 -2.441 -16.876 1.00 95.38 311 VAL A N 1
ATOM 2514 C CA . VAL A 1 311 ? 8.311 -2.519 -18.339 1.00 95.38 311 VAL A CA 1
ATOM 2515 C C . VAL A 1 311 ? 8.815 -1.202 -18.910 1.00 95.38 311 VAL A C 1
ATOM 2517 O O . VAL A 1 311 ? 8.526 -0.124 -18.382 1.00 95.38 311 VAL A O 1
ATOM 2520 N N . TYR A 1 312 ? 9.566 -1.304 -19.998 1.00 96.56 312 TYR A N 1
ATOM 2521 C CA . TYR A 1 312 ? 10.290 -0.215 -20.627 1.00 96.56 312 TYR A CA 1
ATOM 2522 C C . TYR A 1 312 ? 9.794 -0.040 -22.060 1.00 96.56 312 TYR A C 1
ATOM 2524 O O . TYR A 1 312 ? 9.777 -0.987 -22.845 1.00 96.56 312 TYR A O 1
ATOM 2532 N N . SER A 1 313 ? 9.414 1.181 -22.415 1.00 96.25 313 SER A N 1
ATOM 2533 C CA . SER A 1 313 ? 9.208 1.585 -23.804 1.00 96.25 313 SER A CA 1
ATOM 2534 C C . SER A 1 313 ? 10.327 2.536 -24.191 1.00 96.25 313 SER A C 1
ATOM 2536 O O . SER A 1 313 ? 10.446 3.615 -23.611 1.00 96.25 313 SER A O 1
ATOM 2538 N N . VAL A 1 314 ? 11.150 2.122 -25.149 1.00 97.25 314 VAL A N 1
ATOM 2539 C CA . VAL A 1 314 ? 12.310 2.877 -25.623 1.00 97.25 314 VAL A CA 1
ATOM 2540 C C . VAL A 1 314 ? 12.002 3.468 -26.990 1.00 97.25 314 VAL A C 1
ATOM 2542 O O . VAL A 1 314 ? 11.553 2.768 -27.897 1.00 97.25 314 VAL A O 1
ATOM 2545 N N . SER A 1 315 ? 12.259 4.759 -27.138 1.00 96.38 315 SER A N 1
ATOM 2546 C CA . SER A 1 315 ? 12.140 5.475 -28.404 1.00 96.38 315 SER A CA 1
ATOM 2547 C C . SER A 1 315 ? 13.243 6.513 -28.523 1.00 96.38 315 SER A C 1
ATOM 2549 O O . SER A 1 315 ? 13.761 6.995 -27.516 1.00 96.38 315 SER A O 1
ATOM 2551 N N . GLU A 1 316 ? 13.570 6.906 -29.745 1.00 93.81 316 GLU A N 1
ATOM 2552 C CA . GLU A 1 316 ? 14.553 7.953 -30.002 1.00 93.81 316 GLU A CA 1
ATOM 2553 C C . GLU A 1 316 ? 13.974 9.050 -30.885 1.00 93.81 316 GLU A C 1
ATOM 2555 O O . GLU A 1 316 ? 13.327 8.780 -31.896 1.00 93.81 316 GLU A O 1
ATOM 2560 N N . GLU A 1 317 ? 14.257 10.296 -30.512 1.00 92.06 317 GLU A N 1
ATOM 2561 C CA . GLU A 1 317 ? 13.933 11.466 -31.314 1.00 92.06 317 GLU A CA 1
ATOM 2562 C C . GLU A 1 317 ? 15.062 12.499 -31.199 1.00 92.06 317 GLU A C 1
ATOM 2564 O O . GLU A 1 317 ? 15.487 12.853 -30.101 1.00 92.06 317 GLU A O 1
ATOM 2569 N N . ASN A 1 318 ? 15.569 12.994 -32.333 1.00 88.88 318 ASN A N 1
ATOM 2570 C CA . ASN A 1 318 ? 16.587 14.055 -32.394 1.00 88.88 318 ASN A CA 1
ATOM 2571 C C . ASN A 1 318 ? 17.870 13.785 -31.568 1.00 88.88 318 ASN A C 1
ATOM 2573 O O . ASN A 1 318 ? 18.487 14.717 -31.051 1.00 88.88 318 ASN A O 1
ATOM 2577 N N . GLY A 1 319 ? 18.290 12.519 -31.449 1.00 87.12 319 GLY A N 1
ATOM 2578 C CA . GLY A 1 319 ? 19.464 12.116 -30.662 1.00 87.12 319 GLY A CA 1
ATOM 2579 C C . GLY A 1 319 ? 19.227 12.047 -29.148 1.00 87.12 319 GLY A C 1
ATOM 2580 O O . GLY A 1 319 ? 20.183 11.872 -28.389 1.00 87.12 319 GLY A O 1
ATOM 2581 N N . LEU A 1 320 ? 17.972 12.182 -28.708 1.00 93.25 320 LEU A N 1
ATOM 2582 C CA . LEU A 1 320 ? 17.540 11.953 -27.335 1.00 93.25 320 LEU A CA 1
ATOM 2583 C C . LEU A 1 320 ? 16.831 10.604 -27.248 1.00 93.25 320 LEU A C 1
ATOM 2585 O O . LEU A 1 320 ? 15.818 10.374 -27.913 1.00 93.25 320 LEU A O 1
ATOM 2589 N N . VAL A 1 321 ? 17.345 9.721 -26.397 1.00 95.69 321 VAL A N 1
ATOM 2590 C CA . VAL A 1 321 ? 16.715 8.427 -26.132 1.00 95.69 321 VAL A CA 1
ATOM 2591 C C . VAL A 1 321 ? 15.775 8.582 -24.949 1.00 95.69 321 VAL A C 1
ATOM 2593 O O . VAL A 1 321 ? 16.195 8.898 -23.836 1.00 95.69 321 VAL A O 1
ATOM 2596 N N . THR A 1 322 ? 14.489 8.357 -25.192 1.00 96.56 322 THR A N 1
ATOM 2597 C CA . THR A 1 322 ? 13.451 8.374 -24.166 1.00 96.56 322 THR A CA 1
ATOM 2598 C C . THR A 1 322 ? 13.143 6.949 -23.728 1.00 96.56 322 THR A C 1
ATOM 2600 O O . THR A 1 322 ? 12.825 6.094 -24.552 1.00 96.56 322 THR A O 1
ATOM 2603 N N . VAL A 1 323 ? 13.202 6.703 -22.421 1.00 97.06 323 VAL A N 1
ATOM 2604 C CA . VAL A 1 323 ? 12.772 5.451 -21.796 1.00 97.06 323 VAL A CA 1
ATOM 2605 C C . VAL A 1 323 ? 11.589 5.745 -20.888 1.00 97.06 323 VAL A C 1
ATOM 2607 O O . VAL A 1 323 ? 11.721 6.430 -19.873 1.00 97.06 323 VAL A O 1
ATOM 2610 N N . ILE A 1 324 ? 10.429 5.212 -21.251 1.00 95.56 324 ILE A N 1
ATOM 2611 C CA . ILE A 1 324 ? 9.236 5.226 -20.410 1.00 95.56 324 ILE A CA 1
ATOM 2612 C C . ILE A 1 324 ? 9.247 3.953 -19.569 1.00 95.56 324 ILE A C 1
ATOM 2614 O O . ILE A 1 324 ? 9.119 2.854 -20.104 1.00 95.56 324 ILE A O 1
ATOM 2618 N N . LEU A 1 325 ? 9.395 4.111 -18.259 1.00 94.94 325 LEU A N 1
ATOM 2619 C CA . LEU A 1 325 ? 9.309 3.055 -17.261 1.00 94.94 325 LEU A CA 1
ATOM 2620 C C . LEU A 1 325 ? 7.926 3.096 -16.597 1.00 94.94 325 LEU A C 1
ATOM 2622 O O . LEU A 1 325 ? 7.520 4.113 -16.034 1.00 94.94 325 LEU A O 1
ATOM 2626 N N . SER A 1 326 ? 7.213 1.974 -16.641 1.00 92.62 326 SER A N 1
ATOM 2627 C CA . SER A 1 326 ? 5.901 1.807 -16.007 1.00 92.62 326 SER A CA 1
ATOM 2628 C C . SER A 1 326 ? 5.729 0.391 -15.455 1.00 92.62 326 SER A C 1
ATOM 2630 O O . SER A 1 326 ? 6.592 -0.466 -15.645 1.00 92.62 326 SER A O 1
ATOM 2632 N N . ASP A 1 327 ? 4.625 0.136 -14.752 1.00 92.44 327 ASP A N 1
ATOM 2633 C CA . ASP A 1 327 ? 4.276 -1.212 -14.301 1.00 92.44 327 ASP A CA 1
ATOM 2634 C C . ASP A 1 327 ? 3.524 -1.989 -15.392 1.00 92.44 327 ASP A C 1
ATOM 2636 O O . ASP A 1 327 ? 2.567 -1.477 -15.978 1.00 92.44 327 ASP A O 1
ATOM 2640 N N . ALA A 1 328 ? 3.898 -3.253 -15.618 1.00 91.69 328 ALA A N 1
ATOM 2641 C CA . ALA A 1 328 ? 3.280 -4.147 -16.604 1.00 91.69 328 ALA A CA 1
ATOM 2642 C C . ALA A 1 328 ? 1.746 -4.220 -16.483 1.00 91.69 328 ALA A C 1
ATOM 2644 O O . ALA A 1 328 ? 1.028 -4.467 -17.453 1.00 91.69 328 ALA A O 1
ATOM 2645 N N . ARG A 1 329 ? 1.220 -4.016 -15.274 1.00 88.19 329 ARG A N 1
ATOM 2646 C CA . ARG A 1 329 ? -0.209 -4.112 -14.967 1.00 88.19 329 ARG A CA 1
ATOM 2647 C C . ARG A 1 329 ? -0.982 -2.828 -15.255 1.00 88.19 329 ARG A C 1
ATOM 2649 O O . ARG A 1 329 ? -2.209 -2.901 -15.339 1.00 88.19 329 ARG A O 1
ATOM 2656 N N . ASN A 1 330 ? -0.305 -1.693 -15.450 1.00 84.88 330 ASN A N 1
ATOM 2657 C CA . ASN A 1 330 ? -0.919 -0.376 -15.653 1.00 84.88 330 ASN A CA 1
ATOM 2658 C C . ASN A 1 330 ? -2.044 -0.381 -16.712 1.00 84.88 330 ASN A C 1
ATOM 2660 O O . ASN A 1 330 ? -3.178 -0.027 -16.369 1.00 84.88 330 ASN A O 1
ATOM 2664 N N . PRO A 1 331 ? -1.854 -0.927 -17.933 1.00 82.62 331 PRO A N 1
ATOM 2665 C CA . PRO A 1 331 ? -2.900 -0.902 -18.964 1.00 82.62 331 PRO A CA 1
ATOM 2666 C C . PRO A 1 331 ? -4.192 -1.649 -18.591 1.00 82.62 331 PRO A C 1
ATOM 2668 O O . PRO A 1 331 ? -5.253 -1.418 -19.176 1.00 82.62 331 PRO A O 1
ATOM 2671 N N . TYR A 1 332 ? -4.126 -2.567 -17.624 1.00 81.31 332 TYR A N 1
ATOM 2672 C CA . TYR A 1 332 ? -5.225 -3.466 -17.270 1.00 81.31 332 TYR A CA 1
ATOM 2673 C C . TYR A 1 332 ? -6.046 -2.976 -16.084 1.00 81.31 332 TYR A C 1
ATOM 2675 O O . TYR A 1 332 ? -7.057 -3.603 -15.744 1.00 81.31 332 TYR A O 1
ATOM 2683 N N . VAL A 1 333 ? -5.630 -1.871 -15.466 1.00 74.81 333 VAL A N 1
ATOM 2684 C CA . VAL A 1 333 ? -6.178 -1.401 -14.204 1.00 74.81 333 VAL A CA 1
ATOM 2685 C C . VAL A 1 333 ? -6.497 0.096 -14.302 1.00 74.81 333 VAL A C 1
ATOM 2687 O O . VAL A 1 333 ? -5.711 0.961 -13.941 1.00 74.81 333 VAL A O 1
ATOM 2690 N N . LYS A 1 334 ? -7.700 0.415 -14.801 1.00 67.12 334 LYS A N 1
ATOM 2691 C CA . LYS A 1 334 ? -8.151 1.805 -14.998 1.00 67.12 334 LYS A CA 1
ATOM 2692 C C . LYS A 1 334 ? -8.428 2.518 -13.673 1.00 67.12 334 LYS A C 1
ATOM 2694 O O . LYS A 1 334 ? -9.228 2.020 -12.883 1.00 67.12 334 LYS A O 1
ATOM 2699 N N . ASN A 1 335 ? -7.894 3.731 -13.511 1.00 63.66 335 ASN A N 1
ATOM 2700 C CA . ASN A 1 335 ? -8.148 4.644 -12.383 1.00 63.66 335 ASN A CA 1
ATOM 2701 C C . ASN A 1 335 ? -7.606 4.162 -11.027 1.00 63.66 335 ASN A C 1
ATOM 2703 O O . ASN A 1 335 ? -8.223 4.412 -9.988 1.00 63.66 335 ASN A O 1
ATOM 2707 N N . TRP A 1 336 ? -6.470 3.463 -11.022 1.00 68.75 336 TRP A N 1
ATOM 2708 C CA . TRP A 1 336 ? -5.854 2.996 -9.784 1.00 68.75 336 TRP A CA 1
ATOM 2709 C C . TRP A 1 336 ? -4.565 3.742 -9.471 1.00 68.75 336 TRP A C 1
ATOM 2711 O O . TRP A 1 336 ? -3.588 3.535 -10.182 1.00 68.75 336 TRP A O 1
ATOM 2721 N N . PRO A 1 337 ? -4.513 4.496 -8.353 1.00 64.00 337 PRO A N 1
ATOM 2722 C CA . PRO A 1 337 ? -3.362 5.333 -8.004 1.00 64.00 337 PRO A CA 1
ATOM 2723 C C . PRO A 1 337 ? -2.032 4.584 -7.877 1.00 64.00 337 PRO A C 1
ATOM 2725 O O . PRO A 1 337 ? -0.981 5.200 -7.925 1.00 64.00 337 PRO A O 1
ATOM 2728 N N . TYR A 1 338 ? -2.072 3.268 -7.648 1.00 67.31 338 TYR A N 1
ATOM 2729 C CA . TYR A 1 338 ? -0.863 2.460 -7.495 1.00 67.31 338 TYR A CA 1
ATOM 2730 C C . TYR A 1 338 ? -0.168 2.187 -8.832 1.00 67.31 338 TYR A C 1
ATOM 2732 O O . TYR A 1 338 ? 1.047 2.279 -8.924 1.00 67.31 338 TYR A O 1
ATOM 2740 N N . PHE A 1 339 ? -0.940 1.870 -9.872 1.00 73.00 339 PHE A N 1
ATOM 2741 C CA . PHE A 1 339 ? -0.390 1.588 -11.200 1.00 73.00 339 PHE A CA 1
ATOM 2742 C C . PHE A 1 339 ? -0.206 2.849 -12.035 1.00 73.00 339 PHE A C 1
ATOM 2744 O O . PHE A 1 339 ? 0.046 2.765 -13.229 1.00 73.00 339 PHE A O 1
ATOM 2751 N N . ASP A 1 340 ? -0.380 4.002 -11.405 1.00 77.75 340 ASP A N 1
ATOM 2752 C CA . ASP A 1 340 ? -0.515 5.275 -12.079 1.00 77.75 340 ASP A CA 1
ATOM 2753 C C . ASP A 1 340 ? 0.826 5.959 -12.359 1.00 77.75 340 ASP A C 1
ATOM 2755 O O . ASP A 1 340 ? 0.932 6.837 -13.213 1.00 77.75 340 ASP A O 1
ATOM 2759 N N . THR A 1 341 ? 1.862 5.542 -11.634 1.00 87.19 341 THR A N 1
ATOM 2760 C CA . THR A 1 341 ? 3.188 6.135 -11.727 1.00 87.19 341 THR A CA 1
ATOM 2761 C C . THR A 1 341 ? 3.883 5.702 -13.012 1.00 87.19 341 THR A C 1
ATOM 2763 O O . THR A 1 341 ? 4.096 4.512 -13.260 1.00 87.19 341 THR A O 1
ATOM 2766 N N . VAL A 1 342 ? 4.297 6.688 -13.802 1.00 91.06 342 VAL A N 1
ATOM 2767 C CA . VAL A 1 342 ? 5.131 6.499 -14.989 1.00 91.06 342 VAL A CA 1
ATOM 2768 C C . VAL A 1 342 ? 6.342 7.415 -14.884 1.00 91.06 342 VAL A C 1
ATOM 2770 O O . VAL A 1 342 ? 6.198 8.625 -14.691 1.00 91.06 342 VAL A O 1
ATOM 2773 N N . TYR A 1 343 ? 7.532 6.838 -15.037 1.00 93.50 343 TYR A N 1
ATOM 2774 C CA . TYR A 1 343 ? 8.783 7.584 -15.108 1.00 93.50 343 TYR A CA 1
ATOM 2775 C C . TYR A 1 343 ? 9.231 7.707 -16.556 1.00 93.50 343 TYR A C 1
ATOM 2777 O O . TYR A 1 343 ? 9.257 6.725 -17.295 1.00 93.50 343 TYR A O 1
ATOM 2785 N N . ARG A 1 344 ? 9.629 8.908 -16.957 1.00 95.19 344 ARG A N 1
ATOM 2786 C CA . ARG A 1 344 ? 10.192 9.181 -18.274 1.00 95.19 344 ARG A CA 1
ATOM 2787 C C . ARG A 1 344 ? 11.625 9.653 -18.105 1.00 95.19 344 ARG A C 1
ATOM 2789 O O . ARG A 1 344 ? 11.872 10.758 -17.627 1.00 95.19 344 ARG A O 1
ATOM 2796 N N . PHE A 1 345 ? 12.559 8.796 -18.491 1.00 95.31 345 PHE A N 1
ATOM 2797 C CA . PHE A 1 345 ? 13.981 9.105 -18.540 1.00 95.31 345 PHE A CA 1
ATOM 2798 C C . PHE A 1 345 ? 14.320 9.608 -19.938 1.00 95.31 345 PHE A C 1
ATOM 2800 O O . PHE A 1 345 ? 13.947 8.978 -20.925 1.00 95.31 345 PHE A O 1
ATOM 2807 N N . VAL A 1 346 ? 15.024 10.729 -20.025 1.00 96.06 346 VAL A N 1
ATOM 2808 C CA . VAL A 1 346 ? 15.523 11.287 -21.283 1.00 96.06 346 VAL A CA 1
ATOM 2809 C C . VAL A 1 346 ? 17.035 11.304 -21.207 1.00 96.06 346 VAL A C 1
ATOM 2811 O O . VAL A 1 346 ? 17.591 11.994 -20.357 1.00 96.06 346 VAL A O 1
ATOM 2814 N N . PHE A 1 347 ? 17.687 10.540 -22.074 1.00 95.00 347 PHE A N 1
ATOM 2815 C CA . PHE A 1 347 ? 19.136 10.429 -22.144 1.00 95.00 347 PHE A CA 1
ATOM 2816 C C . PHE A 1 347 ? 19.667 11.162 -23.374 1.00 95.00 347 PHE A C 1
ATOM 2818 O O . PHE A 1 347 ? 19.220 10.912 -24.495 1.00 95.00 347 PHE A O 1
ATOM 2825 N N . ASP A 1 348 ? 20.660 12.024 -23.173 1.00 93.31 348 ASP A N 1
ATOM 2826 C CA . ASP A 1 348 ? 21.399 12.658 -24.264 1.00 93.31 348 ASP A CA 1
ATOM 2827 C C . ASP A 1 348 ? 22.494 11.706 -24.770 1.00 93.31 348 ASP A C 1
ATOM 2829 O O . ASP A 1 348 ? 23.410 11.345 -24.021 1.00 93.31 348 ASP A O 1
ATOM 2833 N N . ARG A 1 349 ? 22.422 11.298 -26.048 1.00 88.62 349 ARG A N 1
ATOM 2834 C CA . ARG A 1 349 ? 23.429 10.413 -26.663 1.00 88.62 349 ARG A CA 1
ATOM 2835 C C . ARG A 1 349 ? 24.834 11.021 -26.687 1.00 88.62 349 ARG A C 1
ATOM 2837 O O . ARG A 1 349 ? 25.806 10.274 -26.640 1.00 88.62 349 ARG A O 1
ATOM 2844 N N . LYS A 1 350 ? 24.966 12.344 -26.806 1.00 87.88 350 LYS A N 1
ATOM 2845 C CA . LYS A 1 350 ? 26.256 13.020 -27.013 1.00 87.88 350 LYS A CA 1
ATOM 2846 C C . LYS A 1 350 ? 27.052 13.135 -25.723 1.00 87.88 350 LYS A C 1
ATOM 2848 O O . LYS A 1 350 ? 28.242 12.841 -25.714 1.00 87.88 350 LYS A O 1
ATOM 2853 N N . ASN A 1 351 ? 26.390 13.569 -24.654 1.00 87.38 351 ASN A N 1
ATOM 2854 C CA . ASN A 1 351 ? 27.067 13.929 -23.407 1.00 87.38 351 ASN A CA 1
ATOM 2855 C C . ASN A 1 351 ? 26.797 12.933 -22.271 1.00 87.38 351 ASN A C 1
ATOM 2857 O O . ASN A 1 351 ? 27.419 13.024 -21.216 1.00 87.38 351 ASN A O 1
ATOM 2861 N N . GLY A 1 352 ? 25.866 11.991 -22.457 1.00 81.81 352 GLY A N 1
ATOM 2862 C CA . GLY A 1 352 ? 25.515 10.983 -21.456 1.00 81.81 352 GLY A CA 1
ATOM 2863 C C . GLY A 1 352 ? 24.691 11.518 -20.281 1.00 81.81 352 GLY A C 1
ATOM 2864 O O . GLY A 1 352 ? 24.331 10.733 -19.397 1.00 81.81 352 GLY A O 1
ATOM 2865 N N . GLU A 1 353 ? 24.369 12.814 -20.270 1.00 91.06 353 GLU A N 1
ATOM 2866 C CA . GLU A 1 353 ? 23.475 13.426 -19.290 1.00 91.06 353 GLU A CA 1
ATOM 2867 C C . GLU A 1 353 ? 22.055 12.866 -19.402 1.00 91.06 353 GLU A C 1
ATOM 2869 O O . GLU A 1 353 ? 21.648 12.323 -20.434 1.00 91.06 353 GLU A O 1
ATOM 2874 N N . TYR A 1 354 ? 21.301 12.986 -18.311 1.00 93.62 354 TYR A N 1
ATOM 2875 C CA . TYR A 1 354 ? 19.921 12.544 -18.276 1.00 93.62 354 TYR A CA 1
ATOM 2876 C C . TYR A 1 354 ? 19.031 13.479 -17.469 1.00 93.62 354 TYR A C 1
ATOM 2878 O O . TYR A 1 354 ? 19.471 14.173 -16.548 1.00 93.62 354 TYR A O 1
ATOM 2886 N N . GLU A 1 355 ? 17.753 13.446 -17.814 1.00 94.88 355 GLU A N 1
ATOM 2887 C CA . GLU A 1 355 ? 16.675 14.060 -17.058 1.00 94.88 355 GLU A CA 1
ATOM 2888 C C . GLU A 1 355 ? 15.610 13.014 -16.764 1.00 94.88 355 GLU A C 1
ATOM 2890 O O . GLU A 1 355 ? 15.374 12.112 -17.570 1.00 94.88 355 GLU A O 1
ATOM 2895 N N . VAL A 1 356 ? 14.954 13.137 -15.612 1.00 93.81 356 VAL A N 1
ATOM 2896 C CA . VAL A 1 356 ? 13.882 12.223 -15.225 1.00 93.81 356 VAL A CA 1
ATOM 2897 C C . VAL A 1 356 ? 12.645 13.010 -14.865 1.00 93.81 356 VAL A C 1
ATOM 2899 O O . VAL A 1 356 ? 12.700 14.028 -14.172 1.00 93.81 356 VAL A O 1
ATOM 2902 N N . TYR A 1 357 ? 11.523 12.500 -15.333 1.00 93.81 357 TYR A N 1
ATOM 2903 C CA . TYR A 1 357 ? 10.214 13.062 -15.109 1.00 93.81 357 TYR A CA 1
ATOM 2904 C C . TYR A 1 357 ? 9.305 11.995 -14.509 1.00 93.81 357 TYR A C 1
ATOM 2906 O O . TYR A 1 357 ? 9.362 10.831 -14.900 1.00 93.81 357 TYR A O 1
ATOM 2914 N N . GLU A 1 358 ? 8.474 12.389 -13.555 1.00 91.56 358 GLU A N 1
ATOM 2915 C CA . GLU A 1 358 ? 7.446 11.553 -12.946 1.00 91.56 358 GLU A CA 1
ATOM 2916 C C . GLU A 1 358 ? 6.073 12.075 -13.364 1.00 91.56 358 GLU A C 1
ATOM 2918 O O . GLU A 1 358 ? 5.784 13.269 -13.252 1.00 91.56 358 GLU A O 1
ATOM 2923 N N . SER A 1 359 ? 5.206 11.175 -13.810 1.00 88.25 359 SER A N 1
ATOM 2924 C CA . SER A 1 359 ? 3.815 11.481 -14.125 1.00 88.25 359 SER A CA 1
ATOM 2925 C C . SER A 1 359 ? 2.870 10.505 -13.430 1.00 88.25 359 SER A C 1
ATOM 2927 O O . SER A 1 359 ? 3.219 9.358 -13.160 1.00 88.25 359 SER A O 1
ATOM 2929 N N . HIS A 1 360 ? 1.675 11.010 -13.130 1.00 82.88 360 HIS A N 1
ATOM 2930 C CA . HIS A 1 360 ? 0.533 10.270 -12.591 1.00 82.88 360 HIS A CA 1
ATOM 2931 C C . HIS A 1 360 ? -0.688 10.668 -13.430 1.00 82.88 360 HIS A C 1
ATOM 2933 O O . HIS A 1 360 ? -0.815 11.842 -13.794 1.00 82.88 360 HIS A O 1
ATOM 2939 N N . TYR A 1 361 ? -1.591 9.749 -13.756 1.00 65.44 361 TYR A N 1
ATOM 2940 C CA . TYR A 1 361 ? -2.784 10.020 -14.558 1.00 65.44 361 TYR A CA 1
ATOM 2941 C C . TYR A 1 361 ? -3.617 11.156 -13.963 1.00 65.44 361 TYR A C 1
ATOM 2943 O O . TYR A 1 361 ? -3.990 11.187 -12.788 1.00 65.44 361 TYR A O 1
ATOM 2951 N N . GLY A 1 362 ? -3.914 12.138 -14.813 1.00 64.75 362 GLY A N 1
ATOM 2952 C CA . GLY A 1 362 ? -4.637 13.345 -14.419 1.00 64.75 362 GLY A CA 1
ATOM 2953 C C . GLY A 1 362 ? -3.803 14.371 -13.642 1.00 64.75 362 GLY A C 1
ATOM 2954 O O . GLY A 1 362 ? -4.373 15.355 -13.170 1.00 64.75 362 GLY A O 1
ATOM 2955 N N . ARG A 1 363 ? -2.480 14.189 -13.512 1.00 75.75 363 ARG A N 1
ATOM 2956 C CA . ARG A 1 363 ? -1.557 15.178 -12.934 1.00 75.75 363 ARG A CA 1
ATOM 2957 C C . ARG A 1 363 ? -0.538 15.650 -13.964 1.00 75.75 363 ARG A C 1
ATOM 2959 O O . ARG A 1 363 ? -0.193 14.932 -14.896 1.00 75.75 363 ARG A O 1
ATOM 2966 N N . ALA A 1 364 ? -0.063 16.880 -13.777 1.00 81.50 364 ALA A N 1
ATOM 2967 C CA . ALA A 1 364 ? 1.044 17.400 -14.561 1.00 81.50 364 ALA A CA 1
ATOM 2968 C C . ALA A 1 364 ? 2.315 16.599 -14.262 1.00 81.50 364 ALA A C 1
ATOM 2970 O O . ALA A 1 364 ? 2.574 16.233 -13.113 1.00 81.50 364 ALA A O 1
ATOM 2971 N N . GLU A 1 365 ? 3.093 16.352 -15.306 1.00 90.12 365 GLU A N 1
ATOM 2972 C CA . GLU A 1 365 ? 4.402 15.736 -15.182 1.00 90.12 365 GLU A CA 1
ATOM 2973 C C . GLU A 1 365 ? 5.346 16.653 -14.386 1.00 90.12 365 GLU A C 1
ATOM 2975 O O . GLU A 1 365 ? 5.358 17.875 -14.565 1.00 90.12 365 GLU A O 1
ATOM 2980 N N . LYS A 1 366 ? 6.125 16.060 -13.482 1.00 90.19 366 LYS A N 1
ATOM 2981 C CA . LYS A 1 366 ? 7.057 16.754 -12.597 1.00 90.19 366 LYS A CA 1
ATOM 2982 C C . LYS A 1 366 ? 8.481 16.298 -12.897 1.00 90.19 366 LYS A C 1
ATOM 2984 O O . LYS A 1 366 ? 8.774 15.109 -12.840 1.00 90.19 366 LYS A O 1
ATOM 2989 N N . LYS A 1 367 ? 9.386 17.246 -13.148 1.00 92.12 367 LYS A N 1
ATOM 2990 C CA . LYS A 1 367 ? 10.826 16.965 -13.228 1.00 92.12 367 LYS A CA 1
ATOM 2991 C C . LYS A 1 367 ? 11.361 16.577 -11.847 1.00 92.12 367 LYS A C 1
ATOM 2993 O O . LYS A 1 367 ? 11.050 17.245 -10.858 1.00 92.12 367 LYS A O 1
ATOM 2998 N N . LEU A 1 368 ? 12.135 15.500 -11.786 1.00 90.00 368 LEU A N 1
ATOM 2999 C CA . LEU A 1 368 ? 12.788 15.029 -10.570 1.00 90.00 368 LEU A CA 1
ATOM 3000 C C . LEU A 1 368 ? 14.225 15.548 -10.497 1.00 90.00 368 LEU A C 1
ATOM 3002 O O . LEU A 1 368 ? 14.928 15.616 -11.507 1.00 90.00 368 LEU A O 1
ATOM 3006 N N . ASP A 1 369 ? 14.650 15.905 -9.289 1.00 86.00 369 ASP A N 1
ATOM 3007 C CA . ASP A 1 369 ? 16.019 16.332 -9.011 1.00 86.00 369 ASP A CA 1
ATOM 3008 C C . ASP A 1 369 ? 16.992 15.146 -9.097 1.00 86.00 369 ASP A C 1
ATOM 3010 O O . ASP A 1 369 ? 16.617 14.001 -8.836 1.00 86.00 369 ASP A O 1
ATOM 3014 N N . ARG A 1 370 ? 18.263 15.406 -9.437 1.00 79.81 370 ARG A N 1
ATOM 3015 C CA . ARG A 1 370 ? 19.285 14.346 -9.583 1.00 79.81 370 ARG A CA 1
ATOM 3016 C C . ARG A 1 370 ? 19.476 13.533 -8.295 1.00 79.81 370 ARG A C 1
ATOM 3018 O O . ARG A 1 370 ? 19.557 12.311 -8.364 1.00 79.81 370 ARG A O 1
ATOM 3025 N N . ASN A 1 371 ? 19.401 14.192 -7.134 1.00 82.44 371 ASN A N 1
ATOM 3026 C CA . ASN A 1 371 ? 19.527 13.554 -5.817 1.00 82.44 371 ASN A CA 1
ATOM 3027 C C . ASN A 1 371 ? 18.419 12.532 -5.496 1.00 82.44 371 ASN A C 1
ATOM 3029 O O . ASN A 1 371 ? 18.497 11.794 -4.512 1.00 82.44 371 ASN A O 1
ATOM 3033 N N . TYR A 1 372 ? 17.371 12.474 -6.321 1.00 84.19 372 TYR A N 1
ATOM 3034 C CA . TYR A 1 372 ? 16.363 11.428 -6.258 1.00 84.19 372 TYR A CA 1
ATOM 3035 C C . TYR A 1 372 ? 16.955 10.052 -6.593 1.00 84.19 372 TYR A C 1
ATOM 3037 O O . TYR A 1 372 ? 16.522 9.061 -6.009 1.00 84.19 372 TYR A O 1
ATOM 3045 N N . PHE A 1 373 ? 17.951 10.001 -7.482 1.00 84.94 373 PHE A N 1
ATOM 3046 C CA . PHE A 1 373 ? 18.523 8.762 -8.012 1.00 84.94 373 PHE A CA 1
ATOM 3047 C C . PHE A 1 373 ? 19.987 8.540 -7.618 1.00 84.94 373 PHE A C 1
ATOM 3049 O O . PHE A 1 373 ? 20.384 7.380 -7.516 1.00 84.94 373 PHE A O 1
ATOM 3056 N N . GLU A 1 374 ? 20.767 9.612 -7.411 1.00 81.00 374 GLU A N 1
ATOM 3057 C CA . GLU A 1 374 ? 22.223 9.558 -7.167 1.00 81.00 374 GLU A CA 1
ATOM 3058 C C . GLU A 1 374 ? 22.729 10.662 -6.232 1.00 81.00 374 GLU A C 1
ATOM 3060 O O . GLU A 1 374 ? 22.254 11.817 -6.350 1.00 81.00 374 GLU A O 1
#

Radius of gyration: 25.65 Å; chains: 1; bounding box: 69×63×68 Å

pLDDT: mean 85.78, std 13.25, range [35.22, 97.88]

Foldseek 3Di:
DADLLLLLLVLQLLCVLLVHDDPLSVVSSVLLCVLVVLVVLQVVLVVCLQVDFLVVNQVSCQVSNRQHPLLALVVLVVQLVVCCVVPVDPSSSVSSSVSSNVSSLLCQCDFDWYDHHPPVDPDIFGLQLFYNVDCLSHVLSNPSVVLVVVVVVVVVVVPDDPDDDDDPVVVVVVVVVVVVVVPPPVVVVVSVVCVVCVNVSSVVSVVSVVCVSPVRSVLLVVLQVVLCVVVVHRWDSRQWHDLDGQWTWTWDDPDPFWIKIFTAGSVPRTPDIDIDGQEAEDDDDVCRVVVSVVVVLLQVSAPDNLADAWHWYWYDDPQKIKIKIFHPCLVVRPPDQSRFWIKIWIARNPPRDIWIWIGGPPDDIDTDRPSRRD

Secondary structure (DSSP, 8-state):
---HHHHHHHHHHHHHHTT--THHHHHHHHHTTSGGGHHHHHHHHHHHGGGS-HHHHHHHHHHHSTTSGGGSHHHHHHHHHHHHHHH--HHHHHHHHHHHHHHHHHHHHTT--B-TTTTT----B----S-TT-HHHHHHHHHHHHHHHHHHHHHHTTS--------HHHHHHHHHHHHHHHT-HHHHHHHHHHHHSHHHHHHHHHHHHHHHHHHHHHHHHHHHHHHHHHTTS---STT-EEEETTEEEEEEE-SSSEEEEEEEETTTEEEEEEEEESEEEES--TTHHHHHHHHHHHHHHSS----SSEEEEEEEETTEEEEEEEETTGGGSTT-TTTT-EEEEEEETTT--EEEEEE-TTS--EEEPGGGT-

Sequence (374 aa):
MVNTLSHIGIGLLLAHALGLKGKKKLGLVLLSIIPDLDYFTYSLFTLISGGVSHEARNQLFYLLGHREFTHSVFFAFLVALLVWFRTKDRAFTFGGFQAVFLHILLDYTTIAKMRPFYPFSTNESALRALYPFDPVINVIPLLPVFIVAAEYMKNRGKWSFNRGKWSTKNRDTLNRKLSGLKKLNWLNEFHGFVNRNEGKFYASFIIVLLVWTTVFPVAKVLLVDSISREEETNISYNDTYPVSIGKFLAAYQYDDARYKLLKVSYWSGVEKSFYIDKVTVSGDVPDASAYAERAGRLYSNSVPQAIDFPVYSVSEENGLVTVILSDARNPYVKNWPYFDTVYRFVFDRKNGEYEVYESHYGRAEKKLDRNYFE